Protein AF-A0AAD8TA96-F1 (afdb_monomer_lite)

InterPro domains:
  IPR001525 C-5 cytosine methyltransferase [PF00145] (102-214)
  IPR029063 S-adenosyl-L-methionine-dependent methyltransferase superfamily [G3DSA:3.40.50.150] (69-226)
  IPR029063 S-adenosyl-L-methionine-dependent methyltransferase superfamily [SSF53335] (25-99)
  IPR029063 S-adenosyl-L-methionine-dependent methyltransferase superfamily [SSF53335] (101-216)
  IPR030380 SAM-dependent methyltransferase DRM [PS51680] (1-224)
  IPR050390 DNA Cytosine-5 Methyltransferase [PTHR23068] (2-218)

pLDDT: mean 79.08, std 23.48, range [25.14, 98.12]

Secondary structure (DSSP, 8-state):
---HHHHHHHHHHHHTS-SSPPHHHHHHHHHHHHHHTEEEEETTEEEEPPHHHHHHHHTPPTTTTTTS-HHHHHHHHHTS--HHHHHHHHTTHHHH-TT-EEEEEES-TTTHHHHHHHHHT--EEEEEEE-S-HHHHHHHHHHHHHH--SEEEEES-GGG--HHHHHHHHHHHT--SEEEE----TT-STT-TT----TTSTHHHHHHHHHHHHHHHHHHH------S--S-------HHHHHHHHTTSS--

Foldseek 3Di:
DDDPVNQVVQLVQCVPADVVGDPVNVVVNVVVCLLQVWDDPDDSGIDHDQLQSLCVQLVHPGCLLPPDDSVLSCLLSQQAHSQVVLLVVCLVVCVVCVVAWEEEEEQCRQNSNVRSCVVSVHAHQEYEHEHQDPSSVVSNVVVCVVRHPHYYHYHNHLVPDDLVNQLVCCVVPVAGPYYHYGQPDPPPPPPCPDDPPDCPDPSVVSVVSVVVSVVSRCVNNVDPPPCVVVDDDPPPPGPSNVSVVVVVVPDD

Organism: Lolium multiflorum (NCBI:txid4521)

Sequence (252 aa):
MASAKLAGRIQHALESSSNPPPPSVQKYVMKECKKYNLVWVGKNKVALLEPDEVEYLLGFPRDHTRGVSKTVRYKSLGNSFQVDSVAWHLSVLKDMFPNGINVLSLFTGIGGGEVALHRLGIRMRTVISVEISEANRRILRAWWDQTQTGMLIEIADVQSVTDDMISSFIDRFGGFDLVIRGSPCNNLTGSNRYHRDGLEGKHSALFLDYFRILGAVNVVSGCLASTRAKRQTLLSLRVTDLLQQSFKTISP

Radius of gyration: 21.13 Å; chains: 1; bounding box: 50×38×62 Å

Structure (mmCIF, N/CA/C/O backbone):
data_AF-A0AAD8TA96-F1
#
_entry.id   AF-A0AAD8TA96-F1
#
loop_
_atom_site.group_PDB
_atom_site.id
_atom_site.type_symbol
_atom_site.label_atom_id
_atom_site.label_alt_id
_atom_site.label_comp_id
_atom_site.label_asym_id
_atom_site.label_entity_id
_atom_site.label_seq_id
_atom_site.pdbx_PDB_ins_code
_atom_site.Cartn_x
_atom_site.Cartn_y
_atom_site.Cartn_z
_atom_site.occupancy
_atom_site.B_iso_or_equiv
_atom_site.auth_seq_id
_atom_site.auth_comp_id
_atom_site.auth_asym_id
_atom_site.auth_atom_id
_atom_site.pdbx_PDB_model_num
ATOM 1 N N . MET A 1 1 ? 11.972 7.627 -11.018 1.00 51.28 1 MET A N 1
ATOM 2 C CA . MET A 1 1 ? 11.449 6.610 -11.960 1.00 51.28 1 MET A CA 1
ATOM 3 C C . MET A 1 1 ? 12.423 6.466 -13.118 1.00 51.28 1 MET A C 1
ATOM 5 O O . MET A 1 1 ? 13.050 7.462 -13.468 1.00 51.28 1 MET A O 1
ATOM 9 N N . ALA A 1 2 ? 12.591 5.265 -13.680 1.00 59.59 2 ALA A N 1
ATOM 10 C CA . ALA A 1 2 ? 13.275 5.125 -14.967 1.00 59.59 2 ALA A CA 1
ATOM 11 C C . ALA A 1 2 ? 12.480 5.880 -16.038 1.00 59.59 2 ALA A C 1
ATOM 13 O O . ALA A 1 2 ? 11.253 5.839 -16.033 1.00 59.59 2 ALA A O 1
ATOM 14 N N . SER A 1 3 ? 13.159 6.601 -16.923 1.00 73.25 3 SER A N 1
ATOM 15 C CA . SER A 1 3 ? 12.493 7.332 -18.001 1.00 73.25 3 SER A CA 1
ATOM 16 C C . SER A 1 3 ? 12.455 6.497 -19.279 1.00 73.25 3 SER A C 1
ATOM 18 O O . SER A 1 3 ? 13.281 5.602 -19.462 1.00 73.25 3 SER A O 1
ATOM 20 N N . ALA A 1 4 ? 11.561 6.846 -20.209 1.00 79.38 4 ALA A N 1
ATOM 21 C CA . ALA A 1 4 ? 11.547 6.288 -21.567 1.00 79.38 4 ALA A CA 1
ATOM 22 C C . ALA A 1 4 ? 12.935 6.359 -22.244 1.00 79.38 4 ALA A C 1
ATOM 24 O O . ALA A 1 4 ? 13.317 5.480 -23.012 1.00 79.38 4 ALA A O 1
ATOM 25 N N . LYS A 1 5 ? 13.746 7.358 -21.869 1.00 87.88 5 LYS A N 1
ATOM 26 C CA . LYS A 1 5 ? 15.138 7.505 -22.308 1.00 87.88 5 LYS A CA 1
ATOM 27 C C . LYS A 1 5 ? 16.041 6.352 -21.848 1.00 87.88 5 LYS A C 1
ATOM 29 O O . LYS A 1 5 ? 16.954 5.988 -22.579 1.00 87.88 5 LYS A O 1
ATOM 34 N N . LEU A 1 6 ? 15.828 5.773 -20.661 1.00 90.06 6 LEU A N 1
ATOM 35 C CA . LEU A 1 6 ? 16.594 4.606 -20.200 1.00 90.06 6 LEU A CA 1
ATOM 36 C C . LEU A 1 6 ? 16.242 3.357 -21.013 1.00 90.06 6 LEU A C 1
ATOM 38 O O . LEU A 1 6 ? 17.152 2.666 -21.463 1.00 90.06 6 LEU A O 1
ATOM 42 N N . ALA A 1 7 ? 14.950 3.104 -21.236 1.00 90.56 7 ALA A N 1
ATOM 43 C CA . ALA A 1 7 ? 14.498 1.977 -22.051 1.00 90.56 7 ALA A CA 1
ATOM 44 C C . ALA A 1 7 ? 15.069 2.061 -23.476 1.00 90.56 7 ALA A C 1
ATOM 46 O O . ALA A 1 7 ? 15.651 1.093 -23.957 1.00 90.56 7 ALA A O 1
ATOM 47 N N . GLY A 1 8 ? 15.027 3.249 -24.094 1.00 92.81 8 GLY A N 1
ATOM 48 C CA . GLY A 1 8 ? 15.635 3.480 -25.408 1.00 92.81 8 GLY A CA 1
ATOM 49 C C . GLY A 1 8 ? 17.153 3.257 -25.433 1.00 92.81 8 GLY A C 1
ATOM 50 O O . GLY A 1 8 ? 17.678 2.698 -26.390 1.00 92.81 8 GLY A O 1
ATOM 51 N N . ARG A 1 9 ? 17.876 3.620 -24.362 1.00 94.50 9 ARG A N 1
ATOM 52 C CA . ARG A 1 9 ? 19.323 3.351 -24.249 1.00 94.50 9 ARG A CA 1
ATOM 53 C C . ARG A 1 9 ? 19.639 1.862 -24.136 1.00 94.50 9 ARG A C 1
ATOM 55 O O . ARG A 1 9 ? 20.606 1.413 -24.742 1.00 94.50 9 ARG A O 1
ATOM 62 N N . ILE A 1 10 ? 18.854 1.117 -23.358 1.00 94.19 10 ILE A N 1
ATOM 63 C CA . ILE A 1 10 ? 19.003 -0.339 -23.223 1.00 94.19 10 ILE A CA 1
ATOM 64 C C . ILE A 1 10 ? 18.718 -1.013 -24.565 1.00 94.19 10 ILE A C 1
ATOM 66 O O . ILE A 1 10 ? 19.515 -1.838 -25.003 1.00 94.19 10 ILE A O 1
ATOM 70 N N . GLN A 1 11 ? 17.637 -0.610 -25.237 1.00 94.94 11 GLN A N 1
ATOM 71 C CA . GLN A 1 11 ? 17.281 -1.126 -26.553 1.00 94.94 11 GLN A CA 1
ATOM 72 C C . GLN A 1 11 ? 18.406 -0.891 -27.564 1.00 94.94 11 GLN A C 1
ATOM 74 O O . GLN A 1 11 ? 18.900 -1.849 -28.153 1.00 94.94 11 GLN A O 1
ATOM 79 N N . HIS A 1 12 ? 18.883 0.350 -27.684 1.00 95.31 12 HIS A N 1
ATOM 80 C CA . HIS A 1 12 ? 19.985 0.681 -28.583 1.00 95.31 12 HIS A CA 1
ATOM 81 C C . HIS A 1 12 ? 21.249 -0.131 -28.267 1.00 95.31 12 HIS A C 1
ATOM 83 O O . HIS A 1 12 ? 21.891 -0.648 -29.175 1.00 95.31 12 HIS A O 1
ATOM 89 N N . ALA A 1 13 ? 21.616 -0.276 -26.988 1.00 94.38 13 ALA A N 1
ATOM 90 C CA . ALA A 1 13 ? 22.792 -1.050 -26.583 1.00 94.38 13 ALA A CA 1
ATOM 91 C C . ALA A 1 13 ? 22.693 -2.534 -26.979 1.00 94.38 13 ALA A C 1
ATOM 93 O O . ALA A 1 13 ? 23.696 -3.135 -27.355 1.00 94.38 13 ALA A O 1
ATOM 94 N N . LEU A 1 14 ? 21.497 -3.123 -26.913 1.00 94.44 14 LEU A N 1
ATOM 95 C CA . LEU A 1 14 ? 21.261 -4.510 -27.317 1.00 94.44 14 LEU A CA 1
ATOM 96 C C . LEU A 1 14 ? 21.217 -4.671 -28.839 1.00 94.44 14 LEU A C 1
ATOM 98 O O . LEU A 1 14 ? 21.758 -5.640 -29.358 1.00 94.44 14 LEU A O 1
ATOM 102 N N . GLU A 1 15 ? 20.611 -3.723 -29.555 1.00 94.62 15 GLU A N 1
ATOM 103 C CA . GLU A 1 15 ? 20.534 -3.729 -31.023 1.00 94.62 15 GLU A CA 1
ATOM 104 C C . GLU A 1 15 ? 21.898 -3.529 -31.689 1.00 94.62 15 GLU A C 1
ATOM 106 O O . GLU A 1 15 ? 22.155 -4.098 -32.745 1.00 94.62 15 GLU A O 1
ATOM 111 N N . SER A 1 16 ? 22.783 -2.756 -31.055 1.00 92.56 16 SER A N 1
ATOM 112 C CA . SER A 1 16 ? 24.152 -2.508 -31.529 1.00 92.56 16 SER A CA 1
ATOM 113 C C . SER A 1 16 ? 25.172 -3.561 -31.073 1.00 92.56 16 SER A C 1
ATOM 115 O O . SER A 1 16 ? 26.359 -3.429 -31.366 1.00 92.56 16 SER A O 1
ATOM 117 N N . SER A 1 17 ? 24.737 -4.608 -30.364 1.00 91.44 17 SER A N 1
ATOM 118 C CA . SER A 1 17 ? 25.612 -5.670 -29.856 1.00 91.44 17 SER A CA 1
ATOM 119 C C . SER A 1 17 ? 25.614 -6.915 -30.745 1.00 91.44 17 SER A C 1
ATOM 121 O O . SER A 1 17 ? 24.658 -7.195 -31.465 1.00 91.44 17 SER A O 1
ATOM 123 N N . SER A 1 18 ? 26.680 -7.715 -30.638 1.00 87.25 18 SER A N 1
ATOM 124 C CA . SER A 1 18 ? 26.716 -9.080 -31.173 1.00 87.25 18 SER A CA 1
ATOM 125 C C . SER A 1 18 ? 25.631 -9.958 -30.539 1.00 87.25 18 SER A C 1
ATOM 127 O O . SER A 1 18 ? 25.089 -9.627 -29.484 1.00 87.25 18 SER A O 1
ATOM 129 N N . ASN A 1 19 ? 25.341 -11.109 -31.148 1.00 89.19 19 ASN A N 1
ATOM 130 C CA . ASN A 1 19 ? 24.473 -12.123 -30.556 1.00 89.19 19 ASN A CA 1
ATOM 131 C C . ASN A 1 19 ? 25.292 -13.394 -30.253 1.00 89.19 19 ASN A C 1
ATOM 133 O O . ASN A 1 19 ? 25.695 -14.066 -31.204 1.00 89.19 19 ASN A O 1
ATOM 137 N N . PRO A 1 20 ? 25.564 -13.725 -28.976 1.00 89.25 20 PRO A N 1
ATOM 138 C CA . PRO A 1 20 ? 25.104 -13.040 -27.762 1.00 89.25 20 PRO A CA 1
ATOM 139 C C . PRO A 1 20 ? 25.814 -11.690 -27.502 1.00 89.25 20 PRO A C 1
ATOM 141 O O . PRO A 1 20 ? 26.936 -11.481 -27.983 1.00 89.25 20 PRO A O 1
ATOM 144 N N . PRO A 1 21 ? 25.195 -10.770 -26.727 1.00 94.44 21 PRO A N 1
ATOM 145 C CA . PRO A 1 21 ? 25.815 -9.491 -26.380 1.00 94.44 21 PRO A CA 1
ATOM 146 C C . PRO A 1 21 ? 27.094 -9.670 -25.552 1.00 94.44 21 PRO A C 1
ATOM 148 O O . PRO A 1 21 ? 27.168 -10.612 -24.758 1.00 94.44 21 PRO A O 1
ATOM 151 N N . PRO A 1 22 ? 28.075 -8.753 -25.639 1.00 96.19 22 PRO A N 1
ATOM 152 C CA . PRO A 1 22 ? 29.285 -8.823 -24.825 1.00 96.19 22 PRO A CA 1
ATOM 153 C C . PRO A 1 22 ? 28.983 -8.794 -23.313 1.00 96.19 22 PRO A C 1
ATOM 155 O O . PRO A 1 22 ? 28.035 -8.118 -22.893 1.00 96.19 22 PRO A O 1
ATOM 158 N N . PRO A 1 23 ? 29.811 -9.426 -22.456 1.00 96.44 23 PRO A N 1
ATOM 159 C CA . PRO A 1 23 ? 29.580 -9.470 -21.006 1.00 96.44 23 PRO A CA 1
ATOM 160 C C . PRO A 1 23 ? 29.416 -8.093 -20.340 1.00 96.44 23 PRO A C 1
ATOM 162 O O . PRO A 1 23 ? 28.666 -7.947 -19.374 1.00 96.44 23 PRO A O 1
ATOM 165 N N . SER A 1 24 ? 30.083 -7.059 -20.862 1.00 95.81 24 SER A N 1
ATOM 166 C CA . SER A 1 24 ? 29.954 -5.676 -20.386 1.00 95.81 24 SER A CA 1
ATOM 167 C C . SER A 1 24 ? 28.544 -5.115 -20.601 1.00 95.81 24 SER A C 1
ATOM 169 O O . SER A 1 24 ? 27.978 -4.508 -19.689 1.00 95.81 24 SER A O 1
ATOM 171 N N . VAL A 1 25 ? 27.956 -5.371 -21.774 1.00 95.19 25 VAL A N 1
ATOM 172 C CA . VAL A 1 25 ? 26.589 -4.970 -22.129 1.00 95.19 25 VAL A CA 1
ATOM 173 C C . VAL A 1 25 ? 25.585 -5.754 -21.296 1.00 95.19 25 VAL A C 1
ATOM 175 O O . VAL A 1 25 ? 24.700 -5.150 -20.693 1.00 95.19 25 VAL A O 1
ATOM 178 N N . GLN A 1 26 ? 25.766 -7.071 -21.165 1.00 94.88 26 GLN A N 1
ATOM 179 C CA . GLN A 1 26 ? 24.910 -7.898 -20.310 1.00 94.88 26 GLN A CA 1
ATOM 180 C C . GLN A 1 26 ? 24.900 -7.381 -18.864 1.00 94.88 26 GLN A C 1
ATOM 182 O O . GLN A 1 26 ? 23.837 -7.155 -18.286 1.00 94.88 26 GLN A O 1
ATOM 187 N N . LYS A 1 27 ? 26.078 -7.106 -18.288 1.00 96.38 27 LYS A N 1
ATOM 188 C CA . LYS A 1 27 ? 26.204 -6.566 -16.926 1.00 96.38 27 LYS A CA 1
ATOM 189 C C . LYS A 1 27 ? 25.530 -5.202 -16.780 1.00 96.38 27 LYS A C 1
ATOM 191 O O . LYS A 1 27 ? 24.891 -4.955 -15.757 1.00 96.38 27 LYS A O 1
ATOM 196 N N . TYR A 1 28 ? 25.661 -4.325 -17.776 1.00 95.31 28 TYR A N 1
ATOM 197 C CA . TYR A 1 28 ? 24.984 -3.028 -17.799 1.00 95.31 28 TYR A CA 1
ATOM 198 C C . TYR A 1 28 ? 23.459 -3.187 -17.805 1.00 95.31 28 TYR A C 1
ATOM 200 O O . TYR A 1 28 ? 22.794 -2.660 -16.913 1.00 95.31 28 TYR A O 1
ATOM 208 N N . VAL A 1 29 ? 22.915 -3.958 -18.751 1.00 94.50 29 VAL A N 1
ATOM 209 C CA . VAL A 1 29 ? 21.468 -4.171 -18.886 1.00 94.50 29 VAL A CA 1
ATOM 210 C C . VAL A 1 29 ? 20.903 -4.809 -17.621 1.00 94.50 29 VAL A C 1
ATOM 212 O O . VAL A 1 29 ? 19.965 -4.278 -17.034 1.00 94.50 29 VAL A O 1
ATOM 215 N N . MET A 1 30 ? 21.534 -5.873 -17.116 1.00 94.06 30 MET A N 1
ATOM 216 C CA . MET A 1 30 ? 21.088 -6.542 -15.892 1.00 94.06 30 MET A CA 1
ATOM 217 C C . MET A 1 30 ? 21.137 -5.624 -14.667 1.00 94.06 30 MET A C 1
ATOM 219 O O . MET A 1 30 ? 20.250 -5.690 -13.815 1.00 94.06 30 MET A O 1
ATOM 223 N N . LYS A 1 31 ? 22.145 -4.750 -14.564 1.00 94.19 31 LYS A N 1
ATOM 224 C CA . LYS A 1 31 ? 22.236 -3.761 -13.483 1.00 94.19 31 LYS A CA 1
ATOM 225 C C . LYS A 1 31 ? 21.074 -2.771 -13.536 1.00 94.19 31 LYS A C 1
ATOM 227 O O . LYS A 1 31 ? 20.467 -2.508 -12.501 1.00 94.19 31 LYS A O 1
ATOM 232 N N . GLU A 1 32 ? 20.766 -2.227 -14.710 1.00 92.44 32 GLU A N 1
ATOM 233 C CA . GLU A 1 32 ? 19.678 -1.258 -14.866 1.00 92.44 32 GLU A CA 1
ATOM 234 C C . GLU A 1 32 ? 18.302 -1.914 -14.678 1.00 92.44 32 GLU A C 1
ATOM 236 O O . GLU A 1 32 ? 17.470 -1.364 -13.954 1.00 92.44 32 GLU A O 1
ATOM 241 N N . CYS A 1 33 ? 18.088 -3.122 -15.216 1.00 90.88 33 CYS A N 1
ATOM 242 C CA . CYS A 1 33 ? 16.846 -3.869 -15.014 1.00 90.88 33 CYS A CA 1
ATOM 243 C C . CYS A 1 33 ? 16.592 -4.157 -13.532 1.00 90.88 33 CYS A C 1
ATOM 245 O O . CYS A 1 33 ? 15.510 -3.855 -13.038 1.00 90.88 33 CYS A O 1
ATOM 247 N N . LYS A 1 34 ? 17.599 -4.637 -12.788 1.00 88.62 34 LY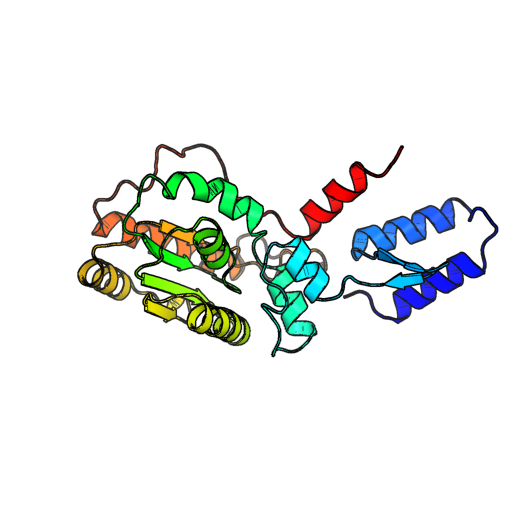S A N 1
ATOM 248 C CA . LYS A 1 34 ? 17.473 -4.877 -11.337 1.00 88.62 34 LYS A CA 1
ATOM 249 C C . LYS A 1 34 ? 17.249 -3.596 -10.539 1.00 88.62 34 LYS A C 1
ATOM 251 O O . LYS A 1 34 ? 16.550 -3.606 -9.535 1.00 88.62 34 LYS A O 1
ATOM 256 N N . LYS A 1 35 ? 17.862 -2.487 -10.956 1.00 86.75 35 LYS A N 1
ATOM 257 C CA . LYS A 1 35 ? 17.758 -1.208 -10.245 1.00 86.75 35 LYS A CA 1
ATOM 258 C C . LYS A 1 35 ? 16.369 -0.583 -10.367 1.00 86.75 35 LYS A C 1
ATOM 260 O O . LYS A 1 35 ? 15.914 0.059 -9.424 1.00 86.75 35 LYS A O 1
ATOM 265 N N . TYR A 1 36 ? 15.733 -0.728 -11.525 1.00 85.62 36 TYR A N 1
ATOM 266 C CA . TYR A 1 36 ? 14.455 -0.082 -11.827 1.00 85.62 36 TYR A CA 1
ATOM 267 C C . TYR A 1 36 ? 13.285 -1.059 -11.958 1.00 85.62 36 TYR A C 1
ATOM 269 O O . TYR A 1 36 ? 12.196 -0.622 -12.313 1.00 85.62 36 TYR A O 1
ATOM 277 N N . ASN A 1 37 ? 13.500 -2.343 -11.650 1.00 87.38 37 ASN A N 1
ATOM 278 C CA . ASN A 1 37 ? 12.532 -3.424 -11.837 1.00 87.38 37 ASN A CA 1
ATOM 279 C C . ASN A 1 37 ? 11.963 -3.448 -13.264 1.00 87.38 37 ASN A C 1
ATOM 281 O O . ASN A 1 37 ? 10.750 -3.480 -13.461 1.00 87.38 37 ASN A O 1
ATOM 285 N N . LEU A 1 38 ? 12.849 -3.362 -14.261 1.00 90.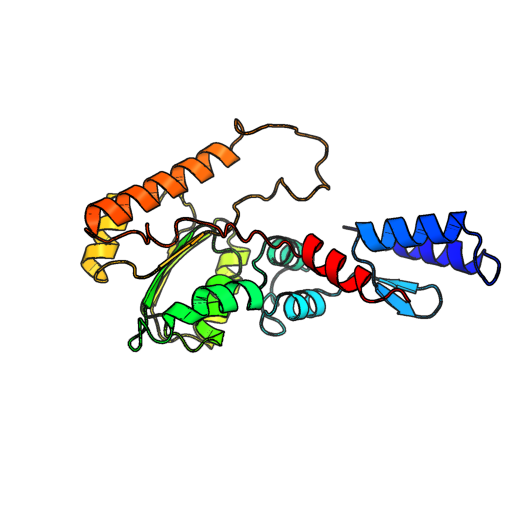06 38 LEU A N 1
ATOM 286 C CA . LEU A 1 38 ? 12.442 -3.422 -15.663 1.00 90.06 38 LEU A CA 1
ATOM 287 C C . LEU A 1 38 ? 12.171 -4.867 -16.072 1.00 90.06 38 LEU A C 1
ATOM 289 O O . LEU A 1 38 ? 12.934 -5.770 -15.719 1.00 90.06 38 LEU A O 1
ATOM 293 N N . VAL A 1 39 ? 11.128 -5.052 -16.871 1.00 92.31 39 VAL A N 1
ATOM 294 C CA . VAL A 1 39 ? 10.711 -6.341 -17.425 1.00 92.31 39 VAL A CA 1
ATOM 295 C C . VAL A 1 39 ? 10.863 -6.345 -18.940 1.00 92.31 39 VAL A C 1
ATOM 297 O O . VAL A 1 39 ? 10.764 -5.303 -19.591 1.00 92.31 39 VAL A O 1
ATOM 300 N N . TRP A 1 40 ? 11.133 -7.517 -19.509 1.00 94.69 40 TRP A N 1
ATOM 301 C CA . TRP A 1 40 ? 11.219 -7.698 -20.955 1.00 94.69 40 TRP A CA 1
ATOM 302 C C . TRP A 1 40 ? 9.819 -7.721 -21.562 1.00 94.69 40 TRP A C 1
ATOM 304 O O . TRP A 1 40 ? 8.993 -8.537 -21.169 1.00 94.69 40 TRP A O 1
ATOM 314 N N . VAL A 1 41 ? 9.571 -6.849 -22.539 1.00 94.44 41 VAL A N 1
ATOM 315 C CA . VAL A 1 41 ? 8.264 -6.725 -23.221 1.00 94.44 41 VAL A CA 1
ATOM 316 C C . VAL A 1 41 ? 8.335 -7.064 -24.710 1.00 94.44 41 VAL A C 1
ATOM 318 O O . VAL A 1 41 ? 7.343 -7.000 -25.429 1.00 94.44 41 VAL A O 1
ATOM 321 N N . GLY A 1 42 ? 9.524 -7.403 -25.203 1.00 93.12 42 GLY A N 1
ATOM 322 C CA . GLY A 1 42 ? 9.748 -7.801 -26.585 1.00 93.12 42 GLY A CA 1
ATOM 323 C C . GLY A 1 42 ? 11.232 -7.901 -26.910 1.00 93.12 42 GLY A C 1
ATOM 324 O O . GLY A 1 42 ? 12.091 -7.643 -26.062 1.00 93.12 42 GLY A O 1
ATOM 325 N N . LYS A 1 43 ? 11.548 -8.247 -28.162 1.00 92.62 43 LYS A N 1
ATOM 326 C CA . LYS A 1 43 ? 12.934 -8.334 -28.640 1.00 92.62 43 LYS A CA 1
ATOM 327 C C . LYS A 1 43 ? 13.661 -7.009 -28.387 1.00 92.62 43 LYS A C 1
ATOM 329 O O . LYS A 1 43 ? 13.242 -5.976 -28.902 1.00 92.62 43 LYS A O 1
ATOM 334 N N . ASN A 1 44 ? 14.729 -7.064 -27.590 1.00 92.81 44 ASN A N 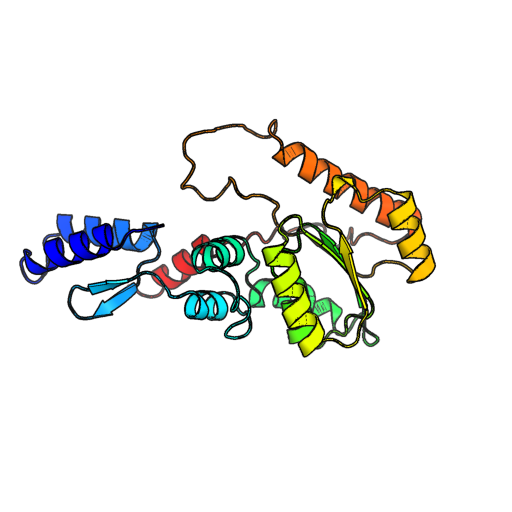1
ATOM 335 C CA . ASN A 1 44 ? 15.556 -5.926 -27.168 1.00 92.81 44 ASN A CA 1
ATOM 336 C C . ASN A 1 44 ? 14.805 -4.816 -26.408 1.00 92.81 44 ASN A C 1
ATOM 338 O O . ASN A 1 44 ? 15.358 -3.741 -26.194 1.00 92.81 44 ASN A O 1
ATOM 342 N N . LYS A 1 45 ? 13.561 -5.054 -25.980 1.00 93.62 45 LYS A N 1
ATOM 343 C CA . LYS A 1 45 ? 12.710 -4.037 -25.358 1.00 93.62 45 LYS A CA 1
ATOM 344 C C . LYS A 1 45 ? 12.435 -4.371 -23.904 1.00 93.62 45 LYS A C 1
ATOM 346 O O . LYS A 1 45 ? 11.992 -5.471 -23.575 1.00 93.62 45 LYS A O 1
ATOM 351 N N . VAL A 1 46 ? 12.641 -3.371 -23.057 1.00 94.25 46 VAL A N 1
ATOM 352 C CA . VAL A 1 46 ? 12.313 -3.414 -21.633 1.00 94.25 46 VAL A CA 1
ATOM 353 C C . VAL A 1 46 ? 11.358 -2.282 -21.280 1.00 94.25 46 VAL A C 1
ATOM 355 O O . VAL A 1 46 ? 11.431 -1.202 -21.868 1.00 94.25 46 VAL A O 1
ATOM 358 N N . ALA A 1 47 ? 10.490 -2.513 -20.304 1.00 92.25 47 ALA A N 1
ATOM 359 C CA . ALA A 1 47 ? 9.567 -1.514 -19.781 1.00 92.25 47 ALA A CA 1
ATOM 360 C C . ALA A 1 47 ? 9.511 -1.565 -18.251 1.00 92.25 47 ALA A C 1
ATOM 362 O O . ALA A 1 47 ? 9.985 -2.512 -17.625 1.00 92.25 47 ALA A O 1
ATOM 363 N N . LEU A 1 48 ? 8.955 -0.513 -17.651 1.00 88.44 48 LEU A N 1
ATOM 364 C CA . LEU A 1 48 ? 8.527 -0.550 -16.255 1.00 88.44 48 LEU A CA 1
ATOM 365 C C . LEU A 1 48 ? 7.255 -1.388 -16.144 1.00 88.44 48 LEU A C 1
ATOM 367 O O . LEU A 1 48 ? 6.465 -1.406 -17.083 1.00 88.44 48 LEU A O 1
ATOM 371 N N . LEU A 1 49 ? 7.047 -1.991 -14.976 1.00 89.00 49 LEU A N 1
ATOM 372 C CA . LEU A 1 49 ? 5.751 -2.562 -14.626 1.00 89.00 49 LEU A CA 1
ATOM 373 C C . LEU A 1 49 ? 4.674 -1.474 -14.663 1.00 89.00 49 LEU A C 1
ATOM 375 O O . LEU A 1 49 ? 4.866 -0.385 -14.105 1.00 89.00 49 LEU A O 1
ATOM 379 N N . GLU A 1 50 ? 3.550 -1.758 -15.302 1.00 91.56 50 GLU A N 1
ATOM 380 C CA . GLU A 1 50 ? 2.371 -0.903 -15.279 1.00 91.56 50 GLU A CA 1
ATOM 381 C C . GLU A 1 50 ? 1.708 -0.933 -13.886 1.00 91.56 50 GLU A C 1
ATOM 383 O O . GLU A 1 50 ? 1.897 -1.879 -13.118 1.00 91.56 50 GLU A O 1
ATOM 388 N N . PRO A 1 51 ? 0.978 0.124 -13.480 1.00 92.44 51 PRO A N 1
ATOM 389 C CA . PRO A 1 51 ? 0.453 0.218 -12.118 1.00 92.44 51 PRO A CA 1
ATOM 390 C C . PRO A 1 51 ? -0.447 -0.951 -11.695 1.00 92.44 51 PRO A C 1
ATOM 392 O O . PRO A 1 51 ? -0.400 -1.349 -10.537 1.00 92.44 51 PRO A O 1
ATOM 395 N N . ASP A 1 52 ? -1.241 -1.503 -12.610 1.00 94.31 52 ASP A N 1
ATOM 396 C CA . ASP A 1 52 ? -2.100 -2.664 -12.363 1.00 94.31 52 ASP A CA 1
ATOM 397 C C . ASP A 1 52 ? -1.302 -3.967 -12.195 1.00 94.31 52 ASP A C 1
ATOM 399 O O . ASP A 1 52 ? -1.658 -4.806 -11.368 1.00 94.31 52 ASP A O 1
ATOM 403 N N . GLU A 1 53 ? -0.165 -4.110 -12.884 1.00 94.31 53 GLU A N 1
ATOM 404 C CA . GLU A 1 53 ? 0.769 -5.217 -12.644 1.00 94.31 53 GLU A CA 1
ATOM 405 C C . GLU A 1 53 ? 1.393 -5.108 -11.244 1.00 94.31 53 GLU A C 1
ATOM 407 O O . GLU A 1 53 ? 1.559 -6.109 -10.547 1.00 94.31 53 GLU A O 1
ATOM 412 N N . VAL A 1 54 ? 1.704 -3.886 -10.795 1.00 93.88 54 VAL A N 1
ATOM 413 C CA . VAL A 1 54 ? 2.220 -3.640 -9.440 1.00 93.88 54 VAL A CA 1
ATOM 414 C C . VAL A 1 54 ? 1.150 -3.906 -8.375 1.00 93.88 54 VAL A C 1
ATOM 416 O O . VAL A 1 54 ? 1.470 -4.504 -7.350 1.00 93.88 54 VAL A O 1
ATOM 419 N N . GLU A 1 55 ? -0.106 -3.510 -8.605 1.00 96.62 55 GLU A N 1
ATOM 420 C CA . GLU A 1 55 ? -1.247 -3.855 -7.737 1.00 96.62 55 GLU A CA 1
ATOM 421 C C . GLU A 1 55 ? -1.374 -5.368 -7.568 1.00 96.62 55 GLU A C 1
ATOM 423 O O . GLU A 1 55 ? -1.433 -5.855 -6.437 1.00 96.62 55 GLU A O 1
ATOM 428 N N . TYR A 1 56 ? -1.335 -6.101 -8.684 1.00 96.12 56 TYR A N 1
ATOM 429 C CA . TYR A 1 56 ? -1.403 -7.557 -8.692 1.00 96.12 56 TYR A CA 1
ATOM 430 C C . TYR A 1 56 ? -0.255 -8.190 -7.896 1.00 96.12 56 TYR A C 1
ATOM 432 O O . TYR A 1 56 ? -0.496 -9.011 -7.014 1.00 96.12 56 TYR A O 1
ATOM 440 N N . LEU A 1 57 ? 0.992 -7.770 -8.142 1.00 94.25 57 LEU A N 1
ATOM 441 C CA . LEU A 1 57 ? 2.170 -8.273 -7.419 1.00 94.25 57 LEU A CA 1
ATOM 442 C C . LEU A 1 57 ? 2.111 -7.990 -5.912 1.00 94.25 57 LEU A C 1
ATOM 444 O O . LEU A 1 57 ? 2.639 -8.753 -5.101 1.00 94.25 57 LEU A O 1
ATOM 448 N N . LEU A 1 58 ? 1.478 -6.883 -5.532 1.00 92.81 58 LEU A N 1
ATOM 449 C CA . LEU A 1 58 ? 1.283 -6.501 -4.142 1.00 92.81 58 LEU A CA 1
ATOM 450 C C . LEU A 1 58 ? 0.073 -7.170 -3.482 1.00 92.81 58 LEU A C 1
ATOM 452 O O . LEU A 1 58 ? -0.087 -7.033 -2.271 1.00 92.81 58 LEU A O 1
ATOM 456 N N . GLY A 1 59 ? -0.750 -7.893 -4.243 1.00 96.12 59 GLY A N 1
ATOM 457 C CA . GLY A 1 59 ? -1.948 -8.573 -3.755 1.00 96.12 59 GLY A CA 1
ATOM 458 C C . GLY A 1 59 ? -3.151 -7.649 -3.535 1.00 96.12 59 GLY A C 1
ATOM 459 O O . GLY A 1 59 ? -4.076 -8.030 -2.810 1.00 96.12 59 GLY A O 1
ATOM 460 N N . PHE A 1 60 ? -3.142 -6.451 -4.131 1.00 97.69 60 PHE A N 1
ATOM 461 C CA . PHE A 1 60 ? -4.299 -5.554 -4.165 1.00 97.69 60 PHE A CA 1
ATOM 462 C C . PHE A 1 60 ? -5.309 -5.987 -5.238 1.00 97.69 60 PHE A C 1
ATOM 464 O O . PHE A 1 60 ? -4.934 -6.635 -6.219 1.00 97.69 60 PHE A O 1
ATOM 471 N N . PRO A 1 61 ? -6.592 -5.605 -5.095 1.00 97.19 61 PRO A N 1
ATOM 472 C CA . PRO A 1 61 ? -7.564 -5.732 -6.172 1.00 97.19 61 PRO A CA 1
ATOM 473 C C . PRO A 1 61 ? -7.092 -5.019 -7.445 1.00 97.19 61 PRO A C 1
ATOM 475 O O . PRO A 1 61 ? -6.403 -3.998 -7.391 1.00 97.19 61 PRO A O 1
ATOM 478 N N . ARG A 1 62 ? -7.497 -5.536 -8.606 1.00 95.62 62 ARG A N 1
ATOM 479 C CA . ARG A 1 62 ? -7.245 -4.865 -9.885 1.00 95.62 62 ARG A CA 1
ATOM 480 C C . ARG A 1 62 ? -7.885 -3.477 -9.877 1.00 95.62 62 ARG A C 1
ATOM 482 O O . ARG A 1 62 ? -9.028 -3.344 -9.449 1.00 95.62 62 ARG A O 1
ATOM 489 N N . ASP A 1 63 ? -7.169 -2.481 -10.393 1.00 95.94 63 ASP A N 1
ATOM 490 C CA . ASP A 1 63 ? -7.612 -1.085 -10.463 1.00 95.94 63 ASP A CA 1
ATOM 491 C C . ASP A 1 63 ? -7.813 -0.416 -9.087 1.00 95.94 63 ASP A C 1
ATOM 493 O O . ASP A 1 63 ? -8.409 0.658 -9.015 1.00 95.94 63 ASP A O 1
ATOM 497 N N . HIS A 1 64 ? -7.264 -0.977 -8.001 1.00 97.69 64 HIS A N 1
ATOM 498 C CA . HIS A 1 64 ? -7.410 -0.436 -6.638 1.00 97.69 64 HIS A CA 1
ATOM 499 C C . HIS A 1 64 ? -7.003 1.037 -6.522 1.00 97.69 64 HIS A C 1
ATOM 501 O O . HIS A 1 64 ? -7.654 1.822 -5.844 1.00 97.69 64 HIS A O 1
ATOM 507 N N . THR A 1 65 ? -5.939 1.445 -7.216 1.00 96.81 65 THR A N 1
ATOM 508 C CA . THR A 1 65 ? -5.453 2.834 -7.219 1.00 96.81 65 THR A CA 1
ATOM 509 C C . THR A 1 65 ? -5.890 3.619 -8.461 1.00 96.81 65 THR A C 1
ATOM 511 O O . THR A 1 65 ? -5.351 4.690 -8.755 1.00 96.81 65 THR A O 1
ATOM 514 N N . ARG A 1 66 ? -6.849 3.113 -9.243 1.00 94.31 66 ARG A N 1
ATOM 515 C CA . ARG A 1 66 ? -7.372 3.822 -10.416 1.00 94.31 66 ARG A CA 1
ATOM 516 C C . ARG A 1 66 ? -8.135 5.081 -9.984 1.00 94.31 66 ARG A C 1
ATOM 518 O O . ARG A 1 66 ? -8.810 5.101 -8.965 1.00 94.31 66 ARG A O 1
ATOM 525 N N . GLY A 1 67 ? -8.014 6.154 -10.768 1.00 90.12 67 GLY A N 1
ATOM 526 C CA . GLY A 1 67 ? -8.648 7.451 -10.477 1.00 90.12 67 GLY A CA 1
ATOM 527 C C . GLY A 1 67 ? -7.702 8.512 -9.905 1.00 90.12 67 GLY A C 1
ATOM 528 O O . GLY A 1 67 ? -8.074 9.680 -9.833 1.00 90.12 67 GLY A O 1
ATOM 529 N N . VAL A 1 68 ? -6.455 8.150 -9.581 1.00 93.00 68 VAL A N 1
ATOM 530 C CA . VAL A 1 68 ? -5.377 9.115 -9.297 1.00 93.00 68 VAL A CA 1
ATOM 531 C C . VAL A 1 68 ? -4.311 9.100 -10.397 1.00 93.00 68 VAL A C 1
ATOM 533 O O . VAL A 1 68 ? -4.261 8.197 -11.236 1.00 93.00 68 VAL A O 1
ATOM 536 N N . SER A 1 69 ? -3.442 10.115 -10.421 1.00 93.38 69 SER A N 1
ATOM 537 C CA . SER A 1 69 ? -2.402 10.228 -11.453 1.00 93.38 69 SER A CA 1
ATOM 538 C C . SER A 1 69 ? -1.398 9.069 -11.393 1.00 93.38 69 SER A C 1
ATOM 540 O O . SER A 1 69 ? -1.087 8.560 -10.315 1.00 93.38 69 SER A O 1
ATOM 542 N N . LYS A 1 70 ? -0.827 8.680 -12.545 1.00 90.25 70 LYS A N 1
ATOM 543 C CA . LYS A 1 70 ? 0.141 7.564 -12.644 1.00 90.25 70 LYS A CA 1
ATOM 544 C C . LYS A 1 70 ? 1.312 7.716 -11.659 1.00 90.25 70 LYS A C 1
ATOM 546 O O . LYS A 1 70 ? 1.725 6.744 -11.034 1.00 90.25 70 LYS A O 1
ATOM 551 N N . THR A 1 71 ? 1.798 8.942 -11.452 1.00 88.44 71 THR A N 1
ATOM 552 C CA . THR A 1 71 ? 2.863 9.234 -10.479 1.00 88.44 71 THR A CA 1
ATOM 553 C C . THR A 1 71 ? 2.440 8.943 -9.041 1.00 88.44 71 THR A C 1
ATOM 555 O O . THR A 1 71 ? 3.217 8.365 -8.281 1.00 88.44 71 THR A O 1
ATOM 558 N N . VAL A 1 72 ? 1.215 9.325 -8.669 1.00 90.62 72 VAL A N 1
ATOM 559 C CA . VAL A 1 72 ? 0.667 9.045 -7.338 1.00 90.62 72 VAL A CA 1
ATOM 560 C C . VAL A 1 72 ? 0.465 7.543 -7.164 1.00 90.62 72 VAL A C 1
ATOM 562 O O . VAL A 1 72 ? 0.922 7.021 -6.156 1.00 90.62 72 VAL A O 1
ATOM 565 N N . ARG A 1 73 ? -0.079 6.832 -8.165 1.00 93.12 73 ARG A N 1
ATOM 566 C CA . ARG A 1 73 ? -0.242 5.364 -8.119 1.00 93.12 73 ARG A CA 1
ATOM 567 C C . ARG A 1 73 ? 1.065 4.661 -7.754 1.00 93.12 73 ARG A C 1
ATOM 569 O O . ARG A 1 73 ? 1.123 3.954 -6.754 1.00 93.12 73 ARG A O 1
ATOM 576 N N . TYR A 1 74 ? 2.145 4.925 -8.493 1.00 88.75 74 TYR A N 1
ATOM 577 C CA . TYR A 1 74 ? 3.450 4.321 -8.197 1.00 88.75 74 TYR A CA 1
ATOM 578 C C . TYR A 1 74 ? 4.006 4.713 -6.829 1.00 88.75 74 TYR A C 1
ATOM 580 O O . TYR A 1 74 ? 4.633 3.886 -6.170 1.00 88.75 74 TYR A O 1
ATOM 588 N N . LYS A 1 75 ? 3.811 5.965 -6.396 1.00 88.00 75 LYS A N 1
ATOM 589 C CA . LYS A 1 75 ? 4.268 6.410 -5.074 1.00 88.00 75 LYS A CA 1
ATOM 590 C C . LYS A 1 75 ? 3.519 5.680 -3.959 1.00 88.00 75 LYS A C 1
ATOM 592 O O . LYS A 1 75 ? 4.141 5.268 -2.984 1.00 88.00 75 LYS A O 1
ATOM 597 N N . SER A 1 76 ? 2.207 5.541 -4.096 1.00 91.19 76 SER A N 1
ATOM 598 C CA . SER A 1 76 ? 1.348 4.894 -3.112 1.00 91.19 76 SER A CA 1
ATOM 599 C C . SER A 1 76 ? 1.607 3.388 -3.042 1.00 91.19 76 SER A C 1
ATOM 601 O O . SER A 1 76 ? 1.842 2.871 -1.955 1.00 91.19 76 SER A O 1
ATOM 603 N N . LEU A 1 77 ? 1.683 2.711 -4.193 1.00 90.88 77 LEU A N 1
ATOM 604 C CA . LEU A 1 77 ? 2.004 1.280 -4.290 1.00 90.88 77 LEU A CA 1
ATOM 605 C C . LEU A 1 77 ? 3.435 0.969 -3.828 1.00 90.88 77 LEU A C 1
ATOM 607 O O . LEU A 1 77 ? 3.681 -0.005 -3.127 1.00 90.88 77 LEU A O 1
ATOM 611 N N . GLY A 1 78 ? 4.407 1.820 -4.166 1.00 87.25 78 GLY A N 1
ATOM 612 C CA . GLY A 1 78 ? 5.802 1.620 -3.764 1.00 87.25 78 GLY A CA 1
ATOM 613 C C . GLY A 1 78 ? 6.034 1.676 -2.248 1.00 87.25 78 GLY A C 1
ATOM 614 O O . GLY A 1 78 ? 7.058 1.179 -1.779 1.00 87.25 78 GLY A O 1
ATOM 615 N N . ASN A 1 79 ? 5.095 2.261 -1.498 1.00 85.50 79 ASN A N 1
ATOM 616 C CA . ASN A 1 79 ? 5.149 2.406 -0.043 1.00 85.50 79 ASN A CA 1
ATOM 617 C C . ASN A 1 79 ? 4.071 1.591 0.691 1.00 85.50 79 ASN A C 1
ATOM 619 O O . ASN A 1 79 ? 3.971 1.690 1.914 1.00 85.50 79 ASN A O 1
ATOM 623 N N . SER A 1 80 ? 3.252 0.816 -0.021 1.00 87.69 80 SER A N 1
ATOM 624 C CA . SER A 1 80 ? 2.200 0.011 0.593 1.00 87.69 80 SER A CA 1
ATOM 625 C C . SER A 1 80 ? 2.723 -1.334 1.091 1.00 87.69 80 SER A C 1
ATOM 627 O O . SER A 1 80 ? 3.829 -1.768 0.761 1.00 87.69 80 SER A O 1
ATOM 629 N N . PHE A 1 81 ? 1.896 -2.023 1.873 1.00 87.75 81 PHE A N 1
ATOM 630 C CA . PHE A 1 81 ? 2.147 -3.413 2.229 1.00 87.75 81 PHE A CA 1
ATOM 631 C C . PHE A 1 81 ? 2.073 -4.337 1.017 1.00 87.75 81 PHE A C 1
ATOM 633 O O . PHE A 1 81 ? 1.340 -4.065 0.066 1.00 87.75 81 PHE A O 1
ATOM 640 N N . GLN A 1 82 ? 2.774 -5.467 1.114 1.00 91.88 82 GLN A N 1
ATOM 641 C CA . GLN A 1 82 ? 2.421 -6.648 0.344 1.00 91.88 82 GLN A CA 1
ATOM 642 C C . GLN A 1 82 ? 1.328 -7.413 1.096 1.00 91.88 82 GLN A C 1
ATOM 644 O O . GLN A 1 82 ? 1.535 -7.883 2.218 1.00 91.88 82 GLN A O 1
ATOM 649 N N . VAL A 1 83 ? 0.142 -7.453 0.491 1.00 94.19 83 VAL A N 1
ATOM 650 C CA . VAL A 1 83 ? -1.116 -7.861 1.120 1.00 94.19 83 VAL A CA 1
ATOM 651 C C . VAL A 1 83 ? -1.065 -9.315 1.573 1.00 94.19 83 VAL A C 1
ATOM 653 O O . VAL A 1 83 ? -1.463 -9.593 2.698 1.00 94.19 83 VAL A O 1
ATOM 656 N N . ASP A 1 84 ? -0.545 -10.241 0.763 1.00 91.00 84 ASP A N 1
ATOM 657 C CA . ASP A 1 84 ? -0.524 -11.669 1.121 1.00 91.00 84 ASP A CA 1
ATOM 658 C C . ASP A 1 84 ? 0.365 -11.958 2.341 1.00 91.00 84 ASP A C 1
ATOM 660 O O . ASP A 1 84 ? 0.006 -12.750 3.208 1.00 91.00 84 ASP A O 1
ATOM 664 N N . SER A 1 85 ? 1.498 -11.265 2.458 1.00 89.25 85 SER A N 1
ATOM 665 C CA . SER A 1 85 ? 2.422 -11.380 3.587 1.00 89.25 85 SER A CA 1
ATOM 666 C C . SER A 1 85 ? 1.764 -10.888 4.866 1.00 89.25 85 SER A C 1
ATOM 668 O O . SER A 1 85 ? 1.861 -11.540 5.904 1.00 89.25 85 SER A O 1
ATOM 670 N N . VAL A 1 86 ? 1.073 -9.746 4.802 1.00 87.19 86 VAL A N 1
ATOM 671 C CA . VAL A 1 86 ? 0.323 -9.216 5.946 1.00 87.19 86 VAL A CA 1
ATOM 672 C C . VAL A 1 86 ? -0.846 -10.138 6.292 1.00 87.19 86 VAL A C 1
ATOM 674 O O . VAL A 1 86 ? -1.016 -10.481 7.459 1.00 87.19 86 VAL A O 1
ATOM 677 N N . ALA A 1 87 ? -1.594 -10.617 5.297 1.00 91.75 87 ALA A N 1
ATOM 678 C CA . ALA A 1 87 ? -2.698 -11.552 5.492 1.00 91.75 87 ALA A CA 1
ATOM 679 C C . ALA A 1 87 ? -2.235 -12.843 6.180 1.00 91.75 87 ALA A C 1
ATOM 681 O O . ALA A 1 87 ? -2.894 -13.317 7.100 1.00 91.75 87 ALA A O 1
ATOM 682 N N . TRP A 1 88 ? -1.070 -13.383 5.818 1.00 92.75 88 TRP A N 1
ATOM 683 C CA . TRP A 1 88 ? -0.528 -14.563 6.491 1.00 92.75 88 TRP A CA 1
ATOM 684 C C . TRP A 1 88 ? -0.327 -14.329 7.996 1.00 92.75 88 TRP A C 1
ATOM 686 O O . TRP A 1 88 ? -0.746 -15.155 8.803 1.00 92.75 88 TRP A O 1
ATOM 696 N N . HIS A 1 89 ? 0.213 -13.172 8.394 1.00 85.00 89 HIS A N 1
ATOM 697 C CA . HIS A 1 89 ? 0.414 -12.832 9.811 1.00 85.00 89 HIS A CA 1
ATOM 698 C C . HIS A 1 89 ? -0.901 -12.578 10.551 1.00 85.00 89 HIS A C 1
ATOM 700 O O . HIS A 1 89 ? -1.026 -12.931 11.720 1.00 85.00 89 HIS A O 1
ATOM 706 N N . LEU A 1 90 ? -1.881 -11.972 9.878 1.00 89.19 90 LEU A N 1
ATOM 707 C CA . LEU A 1 90 ? -3.187 -11.660 10.462 1.00 89.19 90 LEU A CA 1
ATOM 708 C C . LEU A 1 90 ? -4.154 -12.852 10.450 1.00 89.19 90 LEU A C 1
ATOM 710 O O . LEU A 1 90 ? -5.195 -12.787 11.097 1.00 89.19 90 LEU A O 1
ATOM 714 N N . SER A 1 91 ? -3.820 -13.944 9.756 1.00 91.38 91 SER A N 1
ATOM 715 C CA . SER A 1 91 ? -4.687 -15.123 9.622 1.00 91.38 91 SER A CA 1
ATOM 716 C C . SER A 1 91 ? -5.109 -15.719 10.968 1.00 91.38 91 SER A C 1
ATOM 718 O O . SER A 1 91 ? -6.255 -16.136 11.113 1.00 91.38 91 SER A O 1
ATOM 720 N N . VAL A 1 92 ? -4.232 -15.659 11.976 1.00 89.69 92 VAL A N 1
ATOM 721 C CA . VAL A 1 92 ? -4.501 -16.140 13.343 1.00 89.69 92 VAL A CA 1
ATOM 722 C C . VAL A 1 92 ? -5.676 -15.425 14.015 1.00 89.69 92 VAL A C 1
ATOM 724 O O . VAL A 1 92 ? -6.309 -15.985 14.903 1.00 89.69 92 VAL A O 1
ATOM 727 N N . LEU A 1 93 ? -5.995 -14.198 13.591 1.00 85.94 93 LEU A N 1
ATOM 728 C CA . LEU A 1 93 ? -7.079 -13.406 14.172 1.00 85.94 93 LEU A CA 1
ATOM 729 C C . LEU A 1 93 ? -8.462 -13.895 13.733 1.00 85.94 93 LEU A C 1
ATOM 731 O O . LEU A 1 93 ? -9.451 -13.581 14.391 1.00 85.94 93 LEU A O 1
ATOM 735 N N . LYS A 1 94 ? -8.544 -14.659 12.638 1.00 88.75 94 LYS A N 1
ATOM 736 C CA . LYS A 1 94 ? -9.817 -15.101 12.062 1.00 88.75 94 LYS A CA 1
ATOM 737 C C . LYS A 1 94 ? -10.643 -15.924 13.045 1.00 88.75 94 LYS A C 1
ATOM 739 O O . LYS A 1 94 ? -11.816 -15.627 13.246 1.00 88.75 94 LYS A O 1
ATOM 744 N N . ASP A 1 95 ? -10.013 -16.904 13.682 1.00 88.94 95 ASP A N 1
ATOM 745 C CA . ASP A 1 95 ? -10.697 -17.795 14.621 1.00 88.94 95 ASP A CA 1
ATOM 746 C C . ASP A 1 95 ? -10.843 -17.158 16.011 1.00 88.94 95 ASP A C 1
ATOM 748 O O . ASP A 1 95 ? -11.752 -17.498 16.765 1.00 88.94 95 ASP A O 1
ATOM 752 N N . MET A 1 96 ? -9.976 -16.195 16.347 1.00 88.69 96 MET A N 1
ATOM 753 C CA . MET A 1 96 ? -10.023 -15.472 17.621 1.00 88.69 96 MET A CA 1
ATOM 754 C C . MET A 1 96 ? -11.176 -14.462 17.690 1.00 88.69 96 MET A C 1
ATOM 756 O O . MET A 1 96 ? -11.709 -14.219 18.770 1.00 88.69 96 MET A O 1
ATOM 760 N N . PHE A 1 97 ? -11.564 -13.877 16.552 1.00 90.00 97 PHE A N 1
ATOM 761 C CA . PHE A 1 97 ? -12.562 -12.807 16.483 1.00 90.00 97 PHE A CA 1
ATOM 762 C C . PHE A 1 97 ? -13.676 -13.121 15.467 1.00 90.00 97 PHE A C 1
ATOM 764 O O . PHE A 1 97 ? -13.822 -12.416 14.463 1.00 90.00 97 PHE A O 1
ATOM 771 N N . PRO A 1 98 ? -14.523 -14.138 15.726 1.00 89.44 98 PRO A N 1
ATOM 772 C CA . PRO A 1 98 ? -15.570 -14.564 14.788 1.00 89.44 98 PRO A CA 1
ATOM 773 C C . PRO A 1 98 ? -16.627 -13.479 14.521 1.00 89.44 98 PRO A C 1
ATOM 775 O O . PRO A 1 98 ? -17.249 -13.458 13.461 1.00 89.44 98 PRO A O 1
ATOM 778 N N . ASN A 1 99 ? -16.805 -12.541 15.456 1.00 90.50 99 ASN A N 1
ATOM 779 C CA . ASN A 1 99 ? -17.758 -11.430 15.341 1.00 90.50 99 ASN A CA 1
ATOM 780 C C . ASN A 1 99 ? -17.154 -10.168 14.695 1.00 90.50 99 ASN A C 1
ATOM 782 O O . ASN A 1 99 ? -17.818 -9.131 14.605 1.00 90.50 99 ASN A O 1
ATOM 786 N N . GLY A 1 100 ? -15.909 -10.251 14.224 1.00 92.19 100 GLY A N 1
ATOM 787 C CA . GLY A 1 100 ? -15.179 -9.140 13.632 1.00 92.19 100 GLY A CA 1
ATOM 788 C C . GLY A 1 100 ? -14.465 -8.244 14.642 1.00 92.19 100 GLY A C 1
ATOM 789 O O . GLY A 1 100 ? -14.654 -8.351 15.852 1.00 92.19 100 GLY A O 1
ATOM 790 N N . ILE A 1 101 ? -13.653 -7.327 14.118 1.00 92.62 101 ILE A N 1
ATOM 791 C CA . ILE A 1 101 ? -12.668 -6.555 14.885 1.00 92.62 101 ILE A CA 1
ATOM 792 C C . ILE A 1 101 ? -12.828 -5.041 14.735 1.00 92.62 101 ILE A C 1
ATOM 794 O O . ILE A 1 101 ? -13.310 -4.552 13.710 1.00 92.62 101 ILE A O 1
ATOM 798 N N . ASN A 1 102 ? -12.379 -4.309 15.750 1.00 94.88 102 ASN A N 1
ATOM 799 C CA . ASN A 1 102 ? -12.112 -2.876 15.704 1.00 94.88 102 ASN A CA 1
ATOM 800 C C . ASN A 1 102 ? -10.617 -2.643 15.456 1.00 94.88 102 ASN A C 1
ATOM 802 O O . ASN A 1 102 ? -9.776 -3.171 16.187 1.00 94.88 102 ASN A O 1
ATOM 806 N N . VAL A 1 103 ? -10.281 -1.837 14.450 1.00 94.69 103 VAL A N 1
ATOM 807 C CA . VAL A 1 103 ? -8.895 -1.614 14.020 1.00 94.69 103 VAL A CA 1
ATOM 808 C C . VAL A 1 103 ? -8.513 -0.147 14.159 1.00 94.69 103 VAL A C 1
ATOM 810 O O . VAL A 1 103 ? -9.215 0.733 13.663 1.00 94.69 103 VAL A O 1
ATOM 813 N N . LEU A 1 104 ? -7.359 0.111 14.770 1.00 94.06 104 LEU A N 1
ATOM 814 C CA . LEU A 1 104 ? -6.656 1.388 14.672 1.00 94.06 104 LEU A CA 1
ATOM 815 C C . LEU A 1 104 ? -5.492 1.228 13.689 1.00 94.06 104 LEU A C 1
ATOM 817 O O . LEU A 1 104 ? -4.535 0.498 13.946 1.00 94.06 104 LEU A O 1
ATOM 821 N N . SER A 1 105 ? -5.580 1.895 12.546 1.00 93.56 105 SER A N 1
ATOM 822 C CA . SER A 1 105 ? -4.619 1.800 11.451 1.00 93.56 105 SER A CA 1
ATOM 823 C C . SER A 1 105 ? -3.840 3.105 11.344 1.00 93.56 105 SER A C 1
ATOM 825 O O . SER A 1 105 ? -4.390 4.153 11.022 1.00 93.56 105 SER A O 1
ATOM 827 N N . LEU A 1 106 ? -2.548 3.062 11.654 1.00 90.69 106 LEU A N 1
ATOM 828 C CA . LEU A 1 106 ? -1.667 4.227 11.660 1.00 90.69 106 LEU A CA 1
ATOM 829 C C . LEU A 1 106 ? -0.765 4.210 10.426 1.00 90.69 106 LEU A C 1
ATOM 831 O O . LEU A 1 106 ? -0.137 3.192 10.131 1.00 90.69 106 LEU A O 1
ATOM 835 N N . PHE A 1 107 ? -0.654 5.342 9.730 1.00 90.75 107 PHE A N 1
ATOM 836 C CA . PHE A 1 107 ? 0.031 5.436 8.434 1.00 90.75 107 PHE A CA 1
ATOM 837 C C . PHE A 1 107 ? -0.550 4.435 7.425 1.00 90.75 107 PHE A C 1
ATOM 839 O O . PHE A 1 107 ? 0.172 3.623 6.842 1.00 90.75 107 PHE A O 1
ATOM 846 N N . THR A 1 108 ? -1.875 4.458 7.280 1.00 92.38 108 THR A N 1
ATOM 847 C CA . THR A 1 108 ? -2.657 3.441 6.561 1.00 92.38 108 THR A CA 1
ATOM 848 C C . THR A 1 108 ? -2.278 3.306 5.083 1.00 92.38 108 THR A C 1
ATOM 850 O O . THR A 1 108 ? -2.396 2.224 4.497 1.00 92.38 108 THR A O 1
ATOM 853 N N . GLY A 1 109 ? -1.803 4.382 4.448 1.00 94.06 109 GLY A N 1
ATOM 854 C CA . GLY A 1 109 ? -1.551 4.400 3.014 1.00 94.06 109 GLY A CA 1
ATOM 855 C C . GLY A 1 109 ? -2.826 4.079 2.234 1.00 94.06 109 GLY A C 1
ATOM 856 O O . GLY A 1 109 ? -3.887 4.630 2.502 1.00 94.06 109 GLY A O 1
ATOM 857 N N . ILE A 1 110 ? -2.723 3.170 1.266 1.00 95.88 110 ILE A N 1
ATOM 858 C CA . ILE A 1 110 ? -3.843 2.748 0.403 1.00 95.88 110 ILE A CA 1
ATOM 859 C C . ILE A 1 110 ? -4.667 1.586 0.974 1.00 95.88 110 ILE A C 1
ATOM 861 O O . ILE A 1 110 ? -5.369 0.918 0.220 1.00 95.88 110 ILE A O 1
ATOM 865 N N . GLY A 1 111 ? -4.563 1.300 2.274 1.00 96.25 111 GLY A N 1
ATOM 866 C CA . GLY A 1 111 ? -5.414 0.298 2.919 1.00 96.25 111 GLY A CA 1
ATOM 867 C C . GLY A 1 111 ? -4.894 -1.140 2.871 1.00 96.25 111 GLY A C 1
ATOM 868 O O . GLY A 1 111 ? -5.679 -2.080 2.820 1.00 96.25 111 GLY A O 1
ATOM 869 N N . GLY A 1 112 ? -3.576 -1.351 2.809 1.00 95.75 112 GLY A N 1
ATOM 870 C CA . GLY A 1 112 ? -3.019 -2.701 2.629 1.00 95.75 112 GLY A CA 1
ATOM 871 C C . GLY A 1 112 ? -3.362 -3.683 3.760 1.00 95.75 112 GLY A C 1
ATOM 872 O O . GLY A 1 112 ? -3.510 -4.876 3.502 1.00 95.75 112 GLY A O 1
ATOM 873 N N . GLY A 1 113 ? -3.514 -3.197 4.998 1.00 94.38 113 GLY A N 1
ATOM 874 C CA . GLY A 1 113 ? -3.915 -4.030 6.136 1.00 94.38 113 GLY A CA 1
ATOM 875 C C . GLY A 1 113 ? -5.403 -4.381 6.097 1.00 94.38 113 GLY A C 1
ATOM 876 O O . GLY A 1 113 ? -5.786 -5.522 6.328 1.00 94.38 113 GLY A O 1
ATOM 877 N N . GLU A 1 114 ? -6.235 -3.416 5.730 1.00 97.81 114 GLU A N 1
ATOM 878 C CA . GLU A 1 114 ? -7.685 -3.531 5.602 1.00 97.81 114 GLU A CA 1
ATOM 879 C C . GLU A 1 114 ? -8.056 -4.477 4.455 1.00 97.81 114 GLU A C 1
ATOM 881 O O . GLU A 1 114 ? -8.884 -5.373 4.624 1.00 97.81 114 GLU A O 1
ATOM 886 N N . VAL A 1 115 ? -7.368 -4.358 3.314 1.00 98.06 115 VAL A N 1
ATOM 887 C CA . VAL A 1 115 ? -7.492 -5.295 2.190 1.00 98.06 115 VAL A CA 1
ATOM 888 C C . VAL A 1 115 ? -7.085 -6.709 2.617 1.00 98.06 115 VAL A C 1
ATOM 890 O O . VAL A 1 115 ? -7.768 -7.670 2.264 1.00 98.06 115 VAL A O 1
ATOM 893 N N . ALA A 1 116 ? -6.014 -6.862 3.406 1.00 96.81 116 ALA A N 1
ATOM 894 C CA . ALA A 1 116 ? -5.595 -8.166 3.922 1.00 96.81 116 ALA A CA 1
ATOM 895 C C . ALA A 1 116 ? -6.656 -8.791 4.847 1.00 96.81 116 ALA A C 1
ATOM 897 O O . ALA A 1 116 ? -7.019 -9.953 4.665 1.00 96.81 116 ALA A O 1
ATOM 898 N N . LEU A 1 117 ? -7.199 -8.021 5.794 1.00 96.50 117 LEU A N 1
ATOM 899 C CA . LEU A 1 117 ? -8.272 -8.463 6.694 1.00 96.50 117 LEU A CA 1
ATOM 900 C C . LEU A 1 117 ? -9.531 -8.874 5.925 1.00 96.50 117 LEU A C 1
ATOM 902 O O . LEU A 1 117 ? -10.089 -9.945 6.174 1.00 96.50 117 LEU A O 1
ATOM 906 N N . HIS A 1 118 ? -9.930 -8.069 4.939 1.00 97.56 118 HIS A N 1
ATOM 907 C CA . HIS A 1 118 ? -11.055 -8.383 4.067 1.00 97.56 118 HIS A CA 1
ATOM 908 C C . HIS A 1 118 ? -10.832 -9.691 3.295 1.00 97.56 118 HIS A C 1
ATOM 910 O O . HIS A 1 118 ? -11.713 -10.549 3.286 1.00 97.56 118 HIS A O 1
ATOM 916 N N . ARG A 1 119 ? -9.638 -9.900 2.718 1.00 97.00 119 ARG A N 1
ATOM 917 C CA . ARG A 1 119 ? -9.291 -11.146 2.005 1.00 97.00 119 ARG A CA 1
ATOM 918 C C . ARG A 1 119 ? -9.304 -12.382 2.906 1.00 97.00 119 ARG A C 1
ATOM 920 O O . ARG A 1 119 ? -9.607 -13.471 2.428 1.00 97.00 119 ARG A O 1
ATOM 927 N N . LEU A 1 120 ? -9.006 -12.233 4.195 1.00 95.81 120 LEU A N 1
ATOM 928 C CA . LEU A 1 120 ? -9.110 -13.322 5.173 1.00 95.81 120 LEU A CA 1
ATOM 929 C C . LEU A 1 120 ? -10.564 -13.641 5.567 1.00 95.81 120 LEU A C 1
ATOM 931 O O . LEU A 1 120 ? -10.821 -14.686 6.176 1.00 95.81 120 LEU A O 1
ATOM 935 N N . GLY A 1 121 ? -11.515 -12.771 5.215 1.00 96.19 121 GLY A N 1
ATOM 936 C CA . GLY A 1 121 ? -12.907 -12.845 5.651 1.00 96.19 121 GLY A CA 1
ATOM 937 C C . GLY A 1 121 ? -13.112 -12.359 7.087 1.00 96.19 121 GLY A C 1
ATOM 938 O O . GLY A 1 121 ? -14.109 -12.713 7.710 1.00 96.19 121 GLY A O 1
ATOM 939 N N . ILE A 1 122 ? -12.174 -11.578 7.632 1.00 95.19 122 ILE A N 1
ATOM 940 C CA . ILE A 1 122 ? -12.307 -10.990 8.965 1.00 95.19 122 ILE A CA 1
ATOM 941 C C . ILE A 1 122 ? -13.142 -9.721 8.830 1.00 95.19 122 ILE A C 1
ATOM 943 O O . ILE A 1 122 ? -12.732 -8.749 8.196 1.00 95.19 122 ILE A O 1
ATOM 947 N N . ARG A 1 123 ? -14.332 -9.726 9.433 1.00 96.94 123 ARG A N 1
ATOM 948 C CA . ARG A 1 123 ? -15.227 -8.569 9.409 1.00 96.94 123 ARG A CA 1
ATOM 949 C C . ARG A 1 123 ? -14.602 -7.407 10.179 1.00 96.94 123 ARG A C 1
ATOM 951 O O . ARG A 1 123 ? -14.267 -7.544 11.350 1.00 96.94 123 ARG A O 1
ATOM 958 N N . MET A 1 124 ? -14.515 -6.240 9.553 1.00 97.31 124 MET A N 1
ATOM 959 C CA . MET A 1 124 ? -14.108 -5.006 10.224 1.00 97.31 124 MET A CA 1
ATOM 960 C C . MET A 1 124 ? -15.359 -4.259 10.689 1.00 97.31 124 MET A C 1
ATOM 962 O O . MET A 1 124 ? -16.179 -3.841 9.873 1.00 97.31 124 MET A O 1
ATOM 966 N N . ARG A 1 125 ? -15.542 -4.135 12.007 1.00 96.62 125 ARG A N 1
ATOM 967 C CA . ARG A 1 125 ? -16.681 -3.422 12.610 1.00 96.62 125 ARG A CA 1
ATOM 968 C C . ARG A 1 125 ? -16.461 -1.916 12.530 1.00 96.62 125 ARG A C 1
ATOM 970 O O . ARG A 1 125 ? -17.294 -1.200 11.979 1.00 96.62 125 ARG A O 1
ATOM 977 N N . THR A 1 126 ? -15.305 -1.481 13.022 1.00 97.12 126 THR A N 1
ATOM 978 C CA . THR A 1 126 ? -14.852 -0.091 12.975 1.00 97.12 126 THR A CA 1
ATOM 979 C C . THR A 1 126 ? -13.385 -0.053 12.578 1.00 97.12 126 THR A C 1
ATOM 981 O O . THR A 1 126 ? -12.583 -0.815 13.116 1.00 97.12 126 THR A O 1
ATOM 984 N N . VAL A 1 127 ? -13.022 0.843 11.667 1.00 97.88 127 VAL A N 1
ATOM 985 C CA . VAL A 1 127 ? -11.632 1.147 11.326 1.00 97.88 127 VAL A CA 1
ATOM 986 C C . VAL A 1 127 ? -11.402 2.631 11.522 1.00 97.88 127 VAL A C 1
ATOM 988 O O . VAL A 1 127 ? -12.104 3.457 10.945 1.00 97.88 127 VAL A O 1
ATOM 991 N N . ILE A 1 128 ? -10.404 2.966 12.330 1.00 97.38 128 ILE A N 1
ATOM 992 C CA . ILE A 1 128 ? -9.902 4.328 12.464 1.00 97.38 128 ILE A CA 1
ATOM 993 C C . ILE A 1 128 ? -8.574 4.387 11.727 1.00 97.38 128 ILE A C 1
ATOM 995 O O . ILE A 1 128 ? -7.586 3.821 12.189 1.00 97.38 128 ILE A O 1
ATOM 999 N N . SER A 1 129 ? -8.558 5.029 10.565 1.00 96.69 129 SER A N 1
ATOM 1000 C CA . SER A 1 129 ? -7.373 5.132 9.716 1.00 96.69 129 SER A CA 1
ATOM 1001 C C . SER A 1 129 ? -6.744 6.515 9.817 1.00 96.69 129 SER A C 1
ATOM 1003 O O . SER A 1 129 ? -7.432 7.526 9.658 1.00 96.69 129 SER A O 1
ATOM 1005 N N . VAL A 1 130 ? -5.431 6.558 10.016 1.00 95.50 130 VAL A N 1
ATOM 1006 C CA . VAL A 1 130 ? -4.641 7.786 10.097 1.00 95.50 130 VAL A CA 1
ATOM 1007 C C . VAL A 1 130 ? -3.687 7.841 8.911 1.00 95.50 130 VAL A C 1
ATOM 1009 O O . VAL A 1 130 ? -2.724 7.076 8.840 1.00 95.50 130 VAL A O 1
ATOM 1012 N N . GLU A 1 131 ? -3.937 8.745 7.969 1.00 94.62 131 GLU A N 1
ATOM 1013 C CA . GLU A 1 131 ? -3.163 8.850 6.729 1.00 94.62 131 GLU A CA 1
ATOM 1014 C C . GLU A 1 131 ? -3.080 10.300 6.262 1.00 94.62 131 GLU A C 1
ATOM 1016 O O . GLU A 1 131 ? -4.106 10.936 6.043 1.00 94.62 131 GLU A O 1
ATOM 1021 N N . ILE A 1 132 ? -1.862 10.799 6.025 1.00 92.38 132 ILE A N 1
ATOM 1022 C CA . ILE A 1 132 ? -1.609 12.203 5.665 1.00 92.38 132 ILE A CA 1
ATOM 1023 C C . ILE A 1 132 ? -1.966 12.532 4.217 1.00 92.38 132 ILE A C 1
ATOM 1025 O O . ILE A 1 132 ? -2.443 13.632 3.923 1.00 92.38 132 ILE A O 1
ATOM 1029 N N . SER A 1 133 ? -1.788 11.587 3.292 1.00 93.50 133 SER A N 1
ATOM 1030 C CA . SER A 1 133 ? -2.065 11.818 1.881 1.00 93.50 133 SER A CA 1
ATOM 1031 C C . SER A 1 133 ? -3.556 11.719 1.591 1.00 93.50 133 SER A C 1
ATOM 1033 O O . SER A 1 133 ? -4.163 10.655 1.684 1.00 93.50 133 SER A O 1
ATOM 1035 N N . GLU A 1 134 ? -4.137 12.822 1.127 1.00 95.75 134 GLU A N 1
ATOM 1036 C CA . GLU A 1 134 ? -5.534 12.841 0.694 1.00 95.75 134 GLU A CA 1
ATOM 1037 C C . GLU A 1 134 ? -5.812 11.859 -0.451 1.00 95.75 134 GLU A C 1
ATOM 1039 O O . GLU A 1 134 ? -6.861 11.225 -0.477 1.00 95.75 134 GLU A O 1
ATOM 1044 N N . ALA A 1 135 ? -4.867 11.680 -1.378 1.00 95.56 135 ALA A N 1
ATOM 1045 C CA . ALA A 1 135 ? -5.025 10.720 -2.465 1.00 95.56 135 ALA A CA 1
ATOM 1046 C C . ALA A 1 135 ? -5.127 9.276 -1.947 1.00 95.56 135 ALA A C 1
ATOM 1048 O O . ALA A 1 135 ? -5.972 8.522 -2.419 1.00 95.56 135 ALA A O 1
ATOM 1049 N N . ASN A 1 136 ? -4.311 8.911 -0.953 1.00 95.88 136 ASN A N 1
ATOM 1050 C CA . ASN A 1 136 ? -4.362 7.594 -0.317 1.00 95.88 136 ASN A CA 1
ATOM 1051 C C . ASN A 1 136 ? -5.677 7.381 0.443 1.00 95.88 136 ASN A C 1
ATOM 1053 O O . ASN A 1 136 ? -6.311 6.343 0.276 1.00 95.88 136 ASN A O 1
ATOM 1057 N N . ARG A 1 137 ? -6.120 8.396 1.197 1.00 97.19 137 ARG A N 1
ATOM 1058 C CA . ARG A 1 137 ? -7.430 8.405 1.866 1.00 97.19 137 ARG A CA 1
ATOM 1059 C C . ARG A 1 137 ? -8.578 8.185 0.881 1.00 97.19 137 ARG A C 1
ATOM 1061 O O . ARG A 1 137 ? -9.406 7.306 1.076 1.00 97.19 137 ARG A O 1
ATOM 1068 N N . ARG A 1 138 ? -8.580 8.906 -0.246 1.00 97.69 138 ARG A N 1
ATOM 1069 C CA . ARG A 1 138 ? -9.583 8.729 -1.313 1.00 97.69 138 ARG A CA 1
ATOM 1070 C C . ARG A 1 138 ? -9.571 7.314 -1.903 1.00 97.69 138 ARG A C 1
ATOM 1072 O O . ARG A 1 138 ? -10.642 6.785 -2.169 1.00 97.69 138 ARG A O 1
ATOM 1079 N N . ILE A 1 139 ? -8.394 6.710 -2.089 1.00 97.62 139 ILE A N 1
ATOM 1080 C CA . ILE A 1 139 ? -8.263 5.319 -2.558 1.00 97.62 139 ILE A CA 1
ATOM 1081 C C . ILE A 1 139 ? -8.882 4.346 -1.548 1.00 97.62 139 ILE A C 1
ATOM 1083 O O . ILE A 1 139 ? -9.729 3.538 -1.923 1.00 97.62 139 ILE A O 1
ATOM 1087 N N . LEU A 1 140 ? -8.500 4.446 -0.269 1.00 97.75 140 LEU A N 1
ATOM 1088 C CA . LEU A 1 140 ? -9.051 3.596 0.788 1.00 97.75 140 LEU A CA 1
ATOM 1089 C C . LEU A 1 140 ? -10.570 3.757 0.888 1.00 97.75 140 LEU A C 1
ATOM 1091 O O . LEU A 1 140 ? -11.275 2.755 0.918 1.00 97.75 140 LEU A O 1
ATOM 1095 N N . ARG A 1 141 ? -11.073 4.995 0.894 1.00 97.88 141 ARG A N 1
ATOM 1096 C CA . ARG A 1 141 ? -12.508 5.289 0.969 1.00 97.88 141 ARG A CA 1
ATOM 1097 C C . ARG A 1 141 ? -13.277 4.694 -0.208 1.00 97.88 141 ARG A C 1
ATOM 1099 O O . ARG A 1 141 ? -14.276 4.022 0.003 1.00 97.88 141 ARG A O 1
ATOM 1106 N N . ALA A 1 142 ? -12.780 4.871 -1.433 1.00 97.38 142 ALA A N 1
ATOM 1107 C CA . ALA A 1 142 ? -13.420 4.309 -2.621 1.00 97.38 142 ALA A CA 1
ATOM 1108 C C . ALA A 1 142 ? -13.518 2.777 -2.557 1.00 97.38 142 ALA A C 1
ATOM 1110 O O . ALA A 1 142 ? -14.538 2.210 -2.942 1.00 97.38 142 ALA A O 1
ATOM 1111 N N . TRP A 1 143 ? -12.476 2.108 -2.054 1.00 97.94 143 TRP A N 1
ATOM 1112 C CA . TRP A 1 143 ? -12.503 0.666 -1.817 1.00 97.94 143 TRP A CA 1
ATOM 1113 C C . TRP A 1 143 ? -13.435 0.280 -0.658 1.00 97.94 143 TRP A C 1
ATOM 1115 O O . TRP A 1 143 ? -14.162 -0.711 -0.754 1.00 97.94 143 TRP A O 1
ATOM 1125 N N . TRP A 1 144 ? -13.440 1.063 0.423 1.00 98.06 144 TRP A N 1
ATOM 1126 C CA . TRP A 1 144 ? -14.271 0.835 1.602 1.00 98.06 144 TRP A CA 1
ATOM 1127 C C . TRP A 1 144 ? -15.755 0.834 1.243 1.00 98.06 144 TRP A C 1
ATOM 1129 O O . TRP A 1 144 ? -16.443 -0.144 1.521 1.00 98.06 144 TRP A O 1
ATOM 1139 N N . ASP A 1 145 ? -16.213 1.871 0.541 1.00 96.81 145 ASP A N 1
ATOM 1140 C CA . ASP A 1 145 ? -17.617 2.045 0.150 1.00 96.81 145 ASP A CA 1
ATOM 1141 C C . ASP A 1 145 ? -18.122 0.914 -0.764 1.00 96.81 145 ASP A C 1
ATOM 1143 O O . ASP A 1 145 ? -19.315 0.620 -0.803 1.00 96.81 145 ASP A O 1
ATOM 1147 N N . GLN A 1 146 ? -17.218 0.259 -1.499 1.00 95.56 146 GLN A N 1
ATOM 1148 C CA . GLN A 1 146 ? -17.548 -0.856 -2.390 1.00 95.56 146 GLN A CA 1
ATOM 1149 C C . GLN A 1 146 ? -17.568 -2.217 -1.689 1.00 95.56 146 GLN A C 1
ATOM 1151 O O . GLN A 1 146 ? -18.199 -3.146 -2.191 1.00 95.56 146 GLN A O 1
ATOM 1156 N N . THR A 1 147 ? -16.838 -2.376 -0.582 1.00 95.81 147 THR A N 1
ATOM 1157 C CA . THR A 1 147 ? -16.514 -3.709 -0.041 1.00 95.81 147 THR A CA 1
ATOM 1158 C C . THR A 1 147 ? -16.902 -3.915 1.416 1.00 95.81 147 THR A C 1
ATOM 1160 O O . THR A 1 147 ? -17.043 -5.062 1.842 1.00 95.81 147 THR A O 1
ATOM 1163 N N . GLN A 1 148 ? -17.067 -2.843 2.191 1.00 97.44 148 GLN A N 1
ATOM 1164 C CA . GLN A 1 148 ? -17.274 -2.913 3.633 1.00 97.44 148 GLN A CA 1
ATOM 1165 C C . GLN A 1 148 ? -18.635 -2.354 4.039 1.00 97.44 148 GLN A C 1
ATOM 1167 O O . GLN A 1 148 ? -19.162 -1.420 3.447 1.00 97.44 148 GLN A O 1
ATOM 1172 N N . THR A 1 149 ? -19.186 -2.909 5.118 1.00 95.81 149 THR A N 1
ATOM 1173 C CA . THR A 1 149 ? -20.415 -2.415 5.765 1.00 95.81 149 THR A CA 1
ATOM 1174 C C . THR A 1 149 ? -20.146 -1.816 7.146 1.00 95.81 149 THR A C 1
ATOM 1176 O O . THR A 1 149 ? -21.080 -1.438 7.850 1.00 95.81 149 THR A O 1
ATOM 1179 N N . GLY A 1 150 ? -18.891 -1.855 7.601 1.00 96.00 150 GLY A N 1
ATOM 1180 C CA . GLY A 1 150 ? -18.476 -1.294 8.881 1.00 96.00 150 GLY A CA 1
ATOM 1181 C C . GLY A 1 150 ? -18.323 0.222 8.815 1.00 96.00 150 GLY A C 1
ATOM 1182 O O . GLY A 1 150 ? -18.505 0.848 7.769 1.00 96.00 150 GLY A O 1
ATOM 1183 N N . MET A 1 151 ? -17.913 0.812 9.932 1.00 97.50 151 MET A N 1
ATOM 1184 C CA . MET A 1 151 ? -17.634 2.242 9.999 1.00 97.50 151 MET A CA 1
ATOM 1185 C C . MET A 1 151 ? -16.155 2.541 9.740 1.00 97.50 151 MET A C 1
ATOM 1187 O O . MET A 1 151 ? -15.287 1.986 10.411 1.00 97.50 151 MET A O 1
ATOM 1191 N N . LEU A 1 152 ? -15.882 3.467 8.820 1.00 98.12 152 LEU A N 1
ATOM 1192 C CA . LEU A 1 152 ? -14.557 4.042 8.594 1.00 98.12 152 LEU A CA 1
ATOM 1193 C C . LEU A 1 152 ? -14.505 5.462 9.165 1.00 98.12 152 LEU A C 1
ATOM 1195 O O . LEU A 1 152 ? -15.323 6.310 8.811 1.00 98.12 152 LEU A O 1
ATOM 1199 N N . ILE A 1 153 ? -13.532 5.722 10.034 1.00 97.44 153 ILE A N 1
ATOM 1200 C CA . ILE A 1 153 ? -13.212 7.053 10.554 1.00 97.44 153 ILE A CA 1
ATOM 1201 C C . ILE A 1 153 ? -11.816 7.413 10.062 1.00 97.44 153 ILE A C 1
ATOM 1203 O O . ILE A 1 153 ? -10.844 6.724 10.362 1.00 97.44 153 ILE A O 1
ATOM 1207 N N . GLU A 1 154 ? -11.706 8.511 9.322 1.00 97.44 154 GLU A N 1
ATOM 1208 C CA . GLU A 1 154 ? -10.437 8.952 8.749 1.00 97.44 154 GLU A CA 1
ATOM 1209 C C . GLU A 1 154 ? -9.895 10.179 9.474 1.00 97.44 154 GLU A C 1
ATOM 1211 O O . GLU A 1 154 ? -10.582 11.189 9.626 1.00 97.44 154 GLU A O 1
ATOM 1216 N N . ILE A 1 155 ? -8.627 10.105 9.866 1.00 96.06 155 ILE A N 1
ATOM 1217 C CA . ILE A 1 155 ? -7.877 11.190 10.491 1.00 96.06 155 ILE A CA 1
ATOM 1218 C C . ILE A 1 155 ? -6.706 11.527 9.569 1.00 96.06 155 ILE A C 1
ATOM 1220 O O . ILE A 1 155 ? -5.989 10.646 9.094 1.00 96.06 155 ILE A O 1
ATOM 1224 N N . ALA A 1 156 ? -6.517 12.812 9.278 1.00 94.38 156 ALA A N 1
ATOM 1225 C CA . ALA A 1 156 ? -5.481 13.234 8.343 1.00 94.38 156 ALA A CA 1
ATOM 1226 C C . ALA A 1 156 ? -4.084 13.191 8.974 1.00 94.38 156 ALA A C 1
ATOM 1228 O O . ALA A 1 156 ? -3.145 12.702 8.358 1.00 94.38 156 ALA A O 1
ATOM 1229 N N . ASP A 1 157 ? -3.933 13.697 10.195 1.00 90.88 157 ASP A N 1
ATOM 1230 C CA . ASP A 1 157 ? -2.621 13.831 10.823 1.00 90.88 157 ASP A CA 1
ATOM 1231 C C . ASP A 1 157 ? -2.540 13.027 12.118 1.00 90.88 157 ASP A C 1
ATOM 1233 O O . ASP A 1 157 ? -3.387 13.159 13.000 1.00 90.88 157 ASP A O 1
ATOM 1237 N N . VAL A 1 158 ? -1.486 12.227 12.255 1.00 87.81 158 VAL A N 1
ATOM 1238 C CA . VAL A 1 158 ? -1.206 11.476 13.481 1.00 87.81 158 VAL A CA 1
ATOM 1239 C C . VAL A 1 158 ? -0.979 12.399 14.677 1.00 87.81 158 VAL A C 1
ATOM 1241 O O . VAL A 1 158 ? -1.348 12.048 15.793 1.00 87.81 158 VAL A O 1
ATOM 1244 N N . GLN A 1 159 ? -0.470 13.611 14.445 1.00 87.25 159 GLN A N 1
ATOM 1245 C CA . GLN A 1 159 ? -0.275 14.608 15.499 1.00 87.25 159 GLN A CA 1
ATOM 1246 C C . GLN A 1 159 ? -1.601 15.136 16.063 1.00 87.25 159 GLN A C 1
ATOM 1248 O O . GLN A 1 159 ? -1.642 15.614 17.191 1.00 87.25 159 GLN A O 1
ATOM 1253 N N . SER A 1 160 ? -2.696 15.023 15.303 1.00 89.69 160 SER A N 1
ATOM 1254 C CA . SER A 1 160 ? -4.038 15.397 15.768 1.00 89.69 160 SER A CA 1
ATOM 1255 C C . SER A 1 160 ? -4.705 14.324 16.634 1.00 89.69 160 SER A C 1
ATOM 1257 O O . SER A 1 160 ? -5.739 14.582 17.244 1.00 89.69 160 SER A O 1
ATOM 1259 N N . VAL A 1 161 ? -4.116 13.125 16.713 1.00 89.94 161 VAL A N 1
ATOM 1260 C CA . VAL A 1 161 ? -4.629 12.033 17.543 1.00 89.94 161 VAL A CA 1
ATOM 1261 C C . VAL A 1 161 ? -4.209 12.280 18.990 1.00 89.94 161 VAL A C 1
ATOM 1263 O O . VAL A 1 161 ? -3.067 12.006 19.374 1.00 89.94 161 VAL A O 1
ATOM 1266 N N . THR A 1 162 ? -5.131 12.808 19.793 1.00 90.25 162 THR A N 1
ATOM 1267 C CA . THR A 1 162 ? -4.936 13.048 21.229 1.00 90.25 162 THR A CA 1
ATOM 1268 C C . THR A 1 162 ? -5.343 11.837 22.067 1.00 90.25 162 THR A C 1
ATOM 1270 O O . THR A 1 162 ? -6.092 10.967 21.616 1.00 90.25 162 THR A O 1
ATOM 1273 N N . ASP A 1 163 ? -4.872 11.788 23.311 1.00 88.38 163 ASP A N 1
ATOM 1274 C CA . ASP A 1 163 ? -5.204 10.709 24.246 1.00 88.38 163 ASP A CA 1
ATOM 1275 C C . ASP A 1 163 ? -6.704 10.721 24.609 1.00 88.38 163 ASP A C 1
ATOM 1277 O O . ASP A 1 163 ? -7.323 9.662 24.727 1.00 88.38 163 ASP A O 1
ATOM 1281 N N . ASP A 1 164 ? -7.328 11.905 24.670 1.00 90.38 164 ASP A N 1
ATOM 1282 C CA . ASP A 1 164 ? -8.779 12.062 24.858 1.00 90.38 164 ASP A CA 1
ATOM 1283 C C . ASP A 1 164 ? -9.576 11.493 23.680 1.00 90.38 164 ASP A C 1
ATOM 1285 O O . ASP A 1 164 ? -10.598 10.833 23.863 1.00 90.38 164 ASP A O 1
ATOM 1289 N N . MET A 1 165 ? -9.095 11.713 22.453 1.00 91.75 165 MET A N 1
ATOM 1290 C CA . MET A 1 165 ? -9.720 11.169 21.249 1.00 91.75 165 MET A CA 1
ATOM 1291 C C . MET A 1 165 ? -9.642 9.638 21.239 1.00 91.75 165 MET A C 1
ATOM 1293 O O . MET A 1 165 ? -10.632 8.974 20.938 1.00 91.75 165 MET A O 1
ATOM 1297 N N . ILE A 1 166 ? -8.490 9.074 21.622 1.00 88.81 166 ILE A N 1
ATOM 1298 C CA . ILE A 1 166 ? -8.313 7.624 21.784 1.00 88.81 166 ILE A CA 1
ATOM 1299 C C . ILE A 1 166 ? -9.265 7.087 22.854 1.00 88.81 166 ILE A C 1
ATOM 1301 O O . ILE A 1 166 ? -9.950 6.098 22.603 1.00 88.81 166 ILE A O 1
ATOM 1305 N N . SER A 1 167 ? -9.347 7.750 24.008 1.00 89.12 167 SER A N 1
ATOM 1306 C CA . SER A 1 167 ? -10.232 7.353 25.109 1.00 89.12 167 SER A CA 1
ATOM 1307 C C . SER A 1 167 ? -11.696 7.366 24.669 1.00 89.12 167 SER A C 1
ATOM 1309 O O . SER A 1 167 ? -12.391 6.368 24.816 1.00 89.12 167 SER A O 1
ATOM 1311 N N . SER A 1 168 ? -12.129 8.429 23.983 1.00 92.00 168 SER A N 1
ATOM 1312 C CA . SER A 1 168 ? -13.477 8.527 23.415 1.00 92.00 168 SER A CA 1
ATOM 1313 C C . SER A 1 168 ? -13.781 7.405 22.418 1.00 92.00 168 SER A C 1
ATOM 1315 O O . SER A 1 168 ? -14.890 6.868 22.406 1.00 92.00 168 SER A O 1
ATOM 1317 N N . PHE A 1 169 ? -12.813 7.010 21.587 1.00 92.38 169 PHE A N 1
ATOM 1318 C CA . PHE A 1 169 ? -12.988 5.875 20.684 1.00 92.38 169 PHE A CA 1
ATOM 1319 C C . PHE A 1 169 ? -13.073 4.541 21.417 1.00 92.38 169 PHE A C 1
ATOM 1321 O O . PHE A 1 169 ? -13.888 3.700 21.038 1.00 92.38 169 PHE A O 1
ATOM 1328 N N . ILE A 1 170 ? -12.267 4.346 22.459 1.00 88.06 170 ILE A N 1
ATOM 1329 C CA . ILE A 1 170 ? -12.313 3.136 23.278 1.00 88.06 170 ILE A CA 1
ATOM 1330 C C . ILE A 1 170 ? -13.672 3.031 23.973 1.00 88.06 170 ILE A C 1
ATOM 1332 O O . ILE A 1 170 ? -14.318 1.993 23.843 1.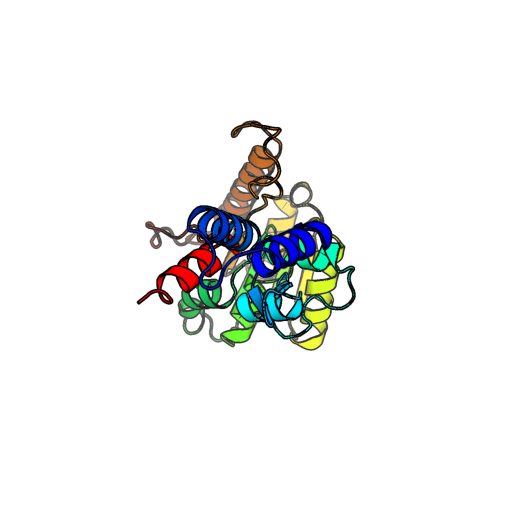00 88.06 170 ILE A O 1
ATOM 1336 N N . ASP A 1 171 ? -14.151 4.108 24.594 1.00 90.38 171 ASP A N 1
ATOM 1337 C CA . ASP A 1 171 ? -15.457 4.152 25.261 1.00 90.38 171 ASP A CA 1
ATOM 1338 C C . ASP A 1 171 ? -16.606 3.899 24.280 1.00 90.38 171 ASP A C 1
ATOM 1340 O O . ASP A 1 171 ? -17.543 3.153 24.566 1.00 90.38 171 ASP A O 1
ATOM 1344 N N . ARG A 1 172 ? -16.530 4.494 23.084 1.00 92.44 172 ARG A N 1
ATOM 1345 C CA . ARG A 1 172 ? -17.583 4.385 22.069 1.00 92.44 172 ARG A CA 1
ATOM 1346 C C . ARG A 1 172 ? -17.628 3.016 21.388 1.00 92.44 172 ARG A C 1
ATOM 1348 O O . ARG A 1 172 ? -18.713 2.571 21.017 1.00 92.44 172 ARG A O 1
ATOM 1355 N N . PHE A 1 173 ? -16.480 2.376 21.163 1.00 89.56 173 PHE A N 1
ATOM 1356 C CA . PHE A 1 173 ? -16.386 1.141 20.367 1.00 89.56 173 PHE A CA 1
ATOM 1357 C C . PHE A 1 173 ? -16.049 -0.111 21.178 1.00 89.56 173 PHE A C 1
ATOM 1359 O O . PHE A 1 173 ? -16.071 -1.209 20.617 1.00 89.56 173 PHE A O 1
ATOM 1366 N N . GLY A 1 174 ? -15.779 0.030 22.476 1.00 85.06 174 GLY A N 1
ATOM 1367 C CA . GLY A 1 174 ? -15.348 -1.065 23.346 1.00 85.06 174 GLY A CA 1
ATOM 1368 C C . GLY A 1 174 ? -13.882 -1.458 23.142 1.00 85.06 174 GLY A C 1
ATOM 1369 O O . GLY A 1 174 ? -13.536 -2.621 23.317 1.00 85.06 174 GLY A O 1
ATOM 1370 N N . GLY A 1 175 ? -13.034 -0.508 22.738 1.00 87.69 175 GLY A N 1
ATOM 1371 C CA . GLY A 1 175 ? -11.603 -0.725 22.501 1.00 87.69 175 GLY A CA 1
ATOM 1372 C C . GLY A 1 175 ? -11.225 -1.173 21.085 1.00 87.69 175 GLY A C 1
ATOM 1373 O O . GLY A 1 175 ? -12.066 -1.296 20.188 1.00 87.69 175 GLY A O 1
ATOM 1374 N N . PHE A 1 176 ? -9.920 -1.390 20.890 1.00 87.69 176 PHE A N 1
ATOM 1375 C CA . PHE A 1 176 ? -9.329 -1.857 19.634 1.00 87.69 176 PHE A CA 1
ATOM 1376 C C . PHE A 1 176 ? -8.790 -3.277 19.788 1.00 87.69 176 PHE A C 1
ATOM 1378 O O . PHE A 1 176 ? -7.966 -3.541 20.660 1.00 87.69 176 PHE A O 1
ATOM 1385 N N . ASP A 1 177 ? -9.201 -4.164 18.888 1.00 88.38 177 ASP A N 1
ATOM 1386 C CA . ASP A 1 177 ? -8.724 -5.549 18.837 1.00 88.38 177 ASP A CA 1
ATOM 1387 C C . ASP A 1 177 ? -7.366 -5.641 18.118 1.00 88.38 177 ASP A C 1
ATOM 1389 O O . ASP A 1 177 ? -6.588 -6.575 18.318 1.00 88.38 177 ASP A O 1
ATOM 1393 N N . LEU A 1 178 ? -7.078 -4.662 17.253 1.00 89.25 178 LEU A N 1
ATOM 1394 C CA . LEU A 1 178 ? -5.885 -4.638 16.421 1.00 89.25 178 LEU A CA 1
ATOM 1395 C C . LEU A 1 178 ? -5.390 -3.208 16.190 1.00 89.25 178 LEU A C 1
ATOM 1397 O O . LEU A 1 178 ? -6.130 -2.349 15.713 1.00 89.25 178 LEU A O 1
ATOM 1401 N N . VAL A 1 179 ? -4.104 -2.976 16.457 1.00 89.44 179 VAL A N 1
ATOM 1402 C CA . VAL A 1 179 ? -3.396 -1.754 16.053 1.00 89.44 179 VAL A CA 1
ATOM 1403 C C . VAL A 1 179 ? -2.375 -2.124 14.979 1.00 89.44 179 VAL A C 1
ATOM 1405 O O . VAL A 1 179 ? -1.420 -2.851 15.252 1.00 89.44 179 VAL A O 1
ATOM 1408 N N . ILE A 1 180 ? -2.573 -1.644 13.750 1.00 87.06 180 ILE A N 1
ATOM 1409 C CA . ILE A 1 180 ? -1.646 -1.848 12.625 1.00 87.06 180 ILE A CA 1
ATOM 1410 C C . ILE A 1 180 ? -0.916 -0.544 12.332 1.00 87.06 180 ILE A C 1
ATOM 1412 O O . ILE A 1 180 ? -1.480 0.543 12.437 1.00 87.06 180 ILE A O 1
ATOM 1416 N N . ARG A 1 181 ? 0.351 -0.657 11.920 1.00 84.62 181 ARG A N 1
ATOM 1417 C CA . ARG A 1 181 ? 1.160 0.490 11.522 1.00 84.62 181 ARG A CA 1
ATOM 1418 C C . ARG A 1 181 ? 1.874 0.269 10.193 1.00 84.62 181 ARG A C 1
ATOM 1420 O O . ARG A 1 181 ? 2.731 -0.610 10.098 1.00 84.62 181 ARG A O 1
ATOM 1427 N N . GLY A 1 182 ? 1.612 1.131 9.214 1.00 75.06 182 GLY A N 1
ATOM 1428 C CA . GLY A 1 182 ? 2.447 1.283 8.022 1.00 75.06 182 GLY A CA 1
ATOM 1429 C C . GLY A 1 182 ? 3.830 1.866 8.338 1.00 75.06 182 GLY A C 1
ATOM 1430 O O . GLY A 1 182 ? 4.089 2.392 9.421 1.00 75.06 182 GLY A O 1
ATOM 1431 N N . SER A 1 183 ? 4.774 1.778 7.398 1.00 67.19 183 SER A N 1
ATOM 1432 C CA . SER A 1 183 ? 6.027 2.528 7.537 1.00 67.19 183 SER A CA 1
ATOM 1433 C C . SER A 1 183 ? 5.795 3.978 7.095 1.00 67.19 183 SER A C 1
ATOM 1435 O O . SER A 1 183 ? 5.461 4.190 5.933 1.00 67.19 183 SER A O 1
ATOM 1437 N N . PRO A 1 184 ? 6.037 4.996 7.942 1.00 56.94 184 PRO A N 1
ATOM 1438 C CA . PRO A 1 184 ? 5.859 6.404 7.560 1.00 56.94 184 PRO A CA 1
ATOM 1439 C C . PRO A 1 184 ? 6.928 6.928 6.572 1.00 56.94 184 PRO A C 1
ATOM 1441 O O . PRO A 1 184 ? 7.035 8.129 6.317 1.00 56.94 184 PRO A O 1
ATOM 1444 N N . CYS A 1 185 ? 7.799 6.064 6.043 1.00 52.81 185 CYS A N 1
ATOM 1445 C CA . CYS A 1 185 ? 9.045 6.475 5.402 1.00 52.81 185 CYS A CA 1
ATOM 1446 C C . CYS A 1 185 ? 8.929 6.698 3.888 1.00 52.81 185 CYS A C 1
ATOM 1448 O O . CYS A 1 185 ? 9.250 5.817 3.099 1.00 52.81 185 CYS A O 1
ATOM 1450 N N . ASN A 1 186 ? 8.655 7.943 3.485 1.00 48.22 186 ASN A N 1
ATOM 1451 C CA . ASN A 1 186 ? 8.914 8.419 2.116 1.00 48.22 186 ASN A CA 1
ATOM 1452 C C . ASN A 1 186 ? 10.419 8.515 1.762 1.00 48.22 186 ASN A C 1
ATOM 1454 O O . ASN A 1 186 ? 10.747 8.669 0.589 1.00 48.22 186 ASN A O 1
ATOM 1458 N N . ASN A 1 187 ? 11.340 8.453 2.737 1.00 35.94 187 ASN A N 1
ATOM 1459 C CA . ASN A 1 187 ? 12.761 8.776 2.520 1.00 35.94 187 ASN A CA 1
ATOM 1460 C C . ASN A 1 187 ? 13.723 7.573 2.563 1.00 35.94 187 ASN A C 1
ATOM 1462 O O . ASN A 1 187 ? 14.925 7.742 2.391 1.00 35.94 187 ASN A O 1
ATOM 1466 N N . LEU A 1 188 ? 13.219 6.347 2.752 1.00 31.00 188 LEU A N 1
ATOM 1467 C CA . LEU A 1 188 ? 14.056 5.139 2.729 1.00 31.00 188 LEU A CA 1
ATOM 1468 C C . LEU A 1 188 ? 14.080 4.434 1.362 1.00 31.00 188 LEU A C 1
ATOM 1470 O O . LEU A 1 188 ? 14.779 3.430 1.210 1.00 31.00 188 LEU A O 1
ATOM 1474 N N . THR A 1 189 ? 13.357 4.923 0.352 1.00 35.34 189 THR A N 1
ATOM 1475 C CA . THR A 1 189 ? 13.570 4.467 -1.027 1.00 35.34 189 THR A CA 1
ATOM 1476 C C . THR A 1 189 ? 14.905 5.035 -1.506 1.00 35.34 189 THR A C 1
ATOM 1478 O O . THR A 1 189 ? 15.049 6.253 -1.610 1.00 35.34 189 THR A O 1
ATOM 1481 N N . GLY A 1 190 ? 15.886 4.170 -1.789 1.00 36.38 190 GLY A N 1
ATOM 1482 C CA . GLY A 1 190 ? 17.296 4.491 -2.085 1.00 36.38 190 GLY A CA 1
ATOM 1483 C C . GLY A 1 190 ? 17.590 5.347 -3.332 1.00 36.38 190 GLY A C 1
ATOM 1484 O O . GLY A 1 190 ? 18.678 5.247 -3.901 1.00 36.38 190 GLY A O 1
ATOM 1485 N N . SER A 1 191 ? 16.642 6.179 -3.768 1.00 33.22 191 SER A N 1
ATOM 1486 C CA . SER A 1 191 ? 16.794 7.177 -4.830 1.00 33.22 191 SER A CA 1
ATOM 1487 C C . SER A 1 191 ? 17.033 8.605 -4.312 1.00 33.22 191 SER A C 1
ATOM 1489 O O . SER A 1 191 ? 17.542 9.415 -5.079 1.00 33.22 191 SER A O 1
ATOM 1491 N N . ASN A 1 192 ? 16.778 8.908 -3.030 1.00 30.86 192 ASN A N 1
ATOM 1492 C CA . ASN A 1 192 ? 17.205 10.165 -2.393 1.00 30.86 192 ASN A CA 1
ATOM 1493 C C . ASN A 1 192 ? 18.529 9.956 -1.641 1.00 30.86 192 ASN A C 1
ATOM 1495 O O . ASN A 1 192 ? 18.564 9.811 -0.425 1.00 30.86 192 ASN A O 1
ATOM 1499 N N . ARG A 1 193 ? 19.652 9.927 -2.369 1.00 38.00 193 ARG A N 1
ATOM 1500 C CA . ARG A 1 193 ? 21.005 9.815 -1.781 1.00 38.00 193 ARG A CA 1
ATOM 1501 C C . ARG A 1 193 ? 21.537 11.118 -1.153 1.00 38.00 193 ARG A C 1
ATOM 1503 O O . ARG A 1 193 ? 22.717 11.161 -0.826 1.00 38.00 193 ARG A O 1
ATOM 1510 N N . TYR A 1 194 ? 20.714 12.158 -0.996 1.00 34.97 194 TYR A N 1
ATOM 1511 C CA . TYR A 1 194 ? 21.199 13.504 -0.658 1.00 34.97 194 TYR A CA 1
ATOM 1512 C C .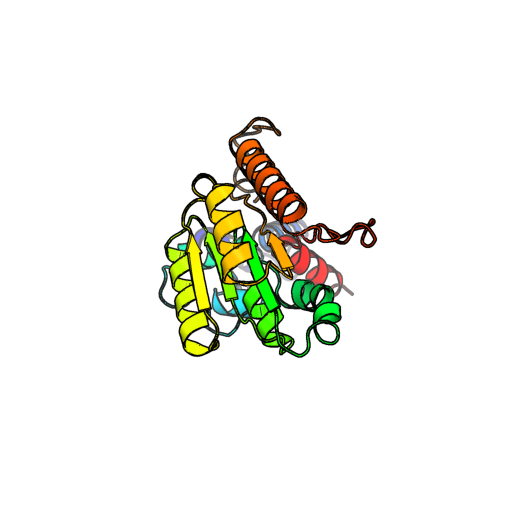 TYR A 1 194 ? 20.937 14.005 0.765 1.00 34.97 194 TYR A C 1
ATOM 1514 O O . TYR A 1 194 ? 21.537 15.004 1.132 1.00 34.97 194 TYR A O 1
ATOM 1522 N N . HIS A 1 195 ? 20.163 13.310 1.601 1.00 32.62 195 HIS A N 1
ATOM 1523 C CA . HIS A 1 195 ? 20.082 13.663 3.023 1.00 32.62 195 HIS A CA 1
ATOM 1524 C C . HIS A 1 195 ? 20.212 12.417 3.891 1.00 32.62 195 HIS A C 1
ATOM 1526 O O . HIS A 1 195 ? 19.276 11.633 4.040 1.00 32.62 195 HIS A O 1
ATOM 1532 N N . ARG A 1 196 ? 21.417 12.228 4.440 1.00 35.34 196 ARG A N 1
ATOM 1533 C CA . ARG A 1 196 ? 21.659 11.366 5.597 1.00 35.34 196 ARG A CA 1
ATOM 1534 C C . ARG A 1 196 ? 21.267 12.135 6.854 1.00 35.34 196 ARG A C 1
ATOM 1536 O O . ARG A 1 196 ? 22.129 12.456 7.661 1.00 35.34 196 ARG A O 1
ATOM 1543 N N . ASP A 1 197 ? 19.983 12.402 7.017 1.00 35.72 197 ASP A N 1
ATOM 1544 C CA . ASP A 1 197 ? 19.509 12.707 8.358 1.00 35.72 197 ASP A CA 1
ATOM 1545 C C . ASP A 1 197 ? 19.221 11.351 8.987 1.00 35.72 197 ASP A C 1
ATOM 1547 O O . ASP A 1 197 ? 18.361 10.598 8.522 1.00 35.72 197 ASP A O 1
ATOM 1551 N N . GLY A 1 198 ? 20.050 10.981 9.963 1.00 38.12 198 GLY A N 1
ATOM 1552 C CA . GLY A 1 198 ? 19.847 9.794 10.782 1.00 38.12 198 GLY A CA 1
ATOM 1553 C C . GLY A 1 198 ? 18.533 9.864 11.570 1.00 38.12 198 GLY A C 1
ATOM 1554 O O . GLY A 1 198 ? 17.611 10.613 11.248 1.00 38.12 198 GLY A O 1
ATOM 1555 N N . LEU A 1 199 ? 18.454 9.091 12.652 1.00 35.78 199 LEU A N 1
ATOM 1556 C CA . LEU A 1 199 ? 17.312 9.005 13.581 1.00 35.78 199 LEU A CA 1
ATOM 1557 C C . LEU A 1 199 ? 16.937 10.332 14.296 1.00 35.78 199 LEU A C 1
ATOM 1559 O O . LEU A 1 199 ? 16.177 10.305 15.256 1.00 35.78 199 LEU A O 1
ATOM 1563 N N . GLU A 1 200 ? 17.417 11.484 13.828 1.00 37.75 200 GLU A N 1
ATOM 1564 C CA . GLU A 1 200 ? 17.152 12.828 14.363 1.00 37.75 200 GLU A CA 1
ATOM 1565 C C . GLU A 1 200 ? 16.235 13.689 13.467 1.00 37.75 200 GLU A C 1
ATOM 1567 O O . GLU A 1 200 ? 15.823 14.771 13.871 1.00 37.75 200 GLU A O 1
ATOM 1572 N N . GLY A 1 201 ? 15.862 13.234 12.263 1.00 47.50 201 GLY A N 1
ATOM 1573 C CA . GLY A 1 201 ? 14.934 13.968 11.383 1.00 47.50 201 GLY A CA 1
ATOM 1574 C C . GLY A 1 201 ? 13.451 13.736 11.710 1.00 47.50 201 GLY A C 1
ATOM 1575 O O . GLY A 1 201 ? 13.125 12.817 12.447 1.00 47.50 201 GLY A O 1
ATOM 1576 N N . LYS A 1 202 ? 12.524 14.480 11.074 1.00 47.94 202 LYS A N 1
ATOM 1577 C CA . LYS A 1 202 ? 11.036 14.395 11.208 1.00 47.94 202 LYS A CA 1
ATOM 1578 C C . LYS A 1 202 ? 10.426 12.974 11.268 1.00 47.94 202 LYS A C 1
ATOM 1580 O O . LYS A 1 202 ? 9.295 12.805 11.713 1.00 47.94 202 LYS A O 1
ATOM 1585 N N . HIS A 1 203 ? 11.152 11.952 10.819 1.00 50.72 203 HIS A N 1
ATOM 1586 C CA . HIS A 1 203 ? 10.790 10.542 10.959 1.00 50.72 203 HIS A CA 1
ATOM 1587 C C . HIS A 1 203 ? 10.849 10.008 12.404 1.00 50.72 203 HIS A C 1
ATOM 1589 O O . HIS A 1 203 ? 10.095 9.090 12.719 1.00 50.72 203 HIS A O 1
ATOM 1595 N N . SER A 1 204 ? 11.690 10.568 13.281 1.00 55.47 204 SER A N 1
ATOM 1596 C CA . SER A 1 204 ? 11.747 10.218 14.706 1.00 55.47 204 SER A CA 1
ATOM 1597 C C . SER A 1 204 ? 10.494 10.677 15.447 1.00 55.47 204 SER A C 1
ATOM 1599 O O . SER A 1 204 ? 9.938 9.907 16.223 1.00 55.47 204 SER A O 1
ATOM 1601 N N . ALA A 1 205 ? 9.972 11.863 15.120 1.00 61.50 205 ALA A N 1
ATOM 1602 C CA . ALA A 1 205 ? 8.721 12.376 15.679 1.00 61.50 205 ALA A CA 1
ATOM 1603 C C . ALA A 1 205 ? 7.530 11.446 15.382 1.00 61.50 205 ALA A C 1
ATOM 1605 O O . ALA A 1 205 ? 6.825 11.042 16.299 1.00 61.50 205 ALA A O 1
ATOM 1606 N N . LEU A 1 206 ? 7.379 10.987 14.132 1.00 68.88 206 LEU A N 1
ATOM 1607 C CA . LEU A 1 206 ? 6.306 10.052 13.748 1.00 68.88 206 LEU A CA 1
ATOM 1608 C C . LEU A 1 206 ? 6.429 8.680 14.432 1.00 68.88 206 LEU A C 1
ATOM 1610 O O . LEU A 1 206 ? 5.430 8.001 14.673 1.00 68.88 206 LEU A O 1
ATOM 1614 N N . PHE A 1 207 ? 7.658 8.250 14.727 1.00 68.69 207 PHE A N 1
ATOM 1615 C CA . PHE A 1 207 ? 7.901 7.037 15.503 1.00 68.69 207 PHE A CA 1
ATOM 1616 C C . PHE A 1 207 ? 7.495 7.233 16.968 1.00 68.69 207 PHE A C 1
ATOM 1618 O O . PHE A 1 207 ? 6.847 6.352 17.525 1.00 68.69 207 PHE A O 1
ATOM 1625 N N . LEU A 1 208 ? 7.807 8.385 17.569 1.00 71.56 208 LEU A N 1
ATOM 1626 C CA . LEU A 1 208 ? 7.388 8.730 18.930 1.00 71.56 208 LEU A CA 1
ATOM 1627 C C . LEU A 1 208 ? 5.863 8.842 19.049 1.00 71.56 208 LEU A C 1
ATOM 1629 O O . LEU A 1 208 ? 5.298 8.279 19.984 1.00 71.56 208 LEU A O 1
ATOM 1633 N N . ASP A 1 209 ? 5.191 9.465 18.077 1.00 78.44 209 ASP A N 1
ATOM 1634 C CA . ASP A 1 209 ? 3.725 9.544 18.034 1.00 78.44 209 ASP A CA 1
ATOM 1635 C C . ASP A 1 209 ? 3.076 8.160 18.016 1.00 78.44 209 ASP A C 1
ATOM 1637 O O . ASP A 1 209 ? 2.104 7.913 18.726 1.00 78.44 209 ASP A O 1
ATOM 1641 N N . TYR A 1 210 ? 3.650 7.215 17.268 1.00 77.94 210 TYR A N 1
ATOM 1642 C CA . TYR A 1 210 ? 3.174 5.836 17.284 1.00 77.94 210 TYR A CA 1
ATOM 1643 C C . TYR A 1 210 ? 3.249 5.205 18.683 1.00 77.94 210 TYR A C 1
ATOM 1645 O O . TYR A 1 210 ? 2.280 4.590 19.124 1.00 77.94 210 TYR A O 1
ATOM 1653 N N . PHE A 1 211 ? 4.378 5.341 19.390 1.00 77.69 211 PHE A N 1
ATOM 1654 C CA . PHE A 1 211 ? 4.509 4.775 20.739 1.00 77.69 211 PHE A CA 1
ATOM 1655 C C . PHE A 1 211 ? 3.632 5.487 21.760 1.00 77.69 211 PHE A C 1
ATOM 1657 O O . PHE A 1 211 ? 3.115 4.821 22.652 1.00 77.69 211 PHE A O 1
ATOM 1664 N N . ARG A 1 212 ? 3.426 6.799 21.610 1.00 85.38 212 ARG A N 1
ATOM 1665 C CA . ARG A 1 212 ? 2.477 7.561 22.425 1.00 85.38 212 ARG A CA 1
ATOM 1666 C C . ARG A 1 212 ? 1.066 6.996 22.274 1.00 85.38 212 ARG A C 1
ATOM 1668 O O . ARG A 1 212 ? 0.457 6.621 23.270 1.00 85.38 212 ARG A O 1
ATOM 1675 N N . ILE A 1 213 ? 0.594 6.843 21.035 1.00 82.31 213 ILE A N 1
ATOM 1676 C CA . ILE A 1 213 ? -0.740 6.300 20.736 1.00 82.31 213 ILE A CA 1
ATOM 1677 C C . ILE A 1 213 ? -0.870 4.858 21.237 1.00 82.31 213 ILE A C 1
ATOM 1679 O O . ILE A 1 213 ? -1.856 4.514 21.884 1.00 82.31 213 ILE A O 1
ATOM 1683 N N . LEU A 1 214 ? 0.134 4.012 20.991 1.00 81.31 214 LEU A N 1
ATOM 1684 C CA . LEU A 1 214 ? 0.126 2.629 21.471 1.00 81.31 214 LEU A CA 1
ATOM 1685 C C . LEU A 1 214 ? 0.117 2.560 23.007 1.00 81.31 214 LEU A C 1
ATOM 1687 O O . LEU A 1 214 ? -0.567 1.717 23.583 1.00 81.31 214 LEU A O 1
ATOM 1691 N N . GLY A 1 215 ? 0.856 3.453 23.669 1.00 76.44 215 GLY A N 1
ATOM 1692 C CA . GLY A 1 215 ? 0.842 3.614 25.119 1.00 76.44 215 GLY A CA 1
ATOM 1693 C C . GLY A 1 215 ? -0.549 3.975 25.634 1.00 76.44 215 GLY A C 1
ATOM 1694 O O . GLY A 1 215 ? -1.059 3.282 26.510 1.00 76.44 215 GLY A O 1
ATOM 1695 N N . ALA A 1 216 ? -1.191 4.984 25.041 1.00 74.00 216 ALA A N 1
ATOM 1696 C CA . ALA A 1 216 ? -2.541 5.410 25.408 1.00 74.00 216 ALA A CA 1
ATOM 1697 C C . ALA A 1 216 ? -3.575 4.281 25.243 1.00 74.00 216 ALA A C 1
ATOM 1699 O O . ALA A 1 216 ? -4.343 4.010 26.164 1.00 74.00 216 ALA A O 1
ATOM 1700 N N . VAL A 1 217 ? -3.542 3.548 24.122 1.00 76.62 217 VAL A N 1
ATOM 1701 C CA . VAL A 1 217 ? -4.442 2.402 23.893 1.00 76.62 217 VAL A CA 1
ATOM 1702 C C . VAL A 1 217 ? -4.275 1.325 24.973 1.00 76.62 217 VAL A C 1
ATOM 1704 O O . VAL A 1 217 ? -5.271 0.805 25.479 1.00 76.62 217 VAL A O 1
ATOM 1707 N N . ASN A 1 218 ? -3.034 1.014 25.362 1.00 71.44 218 ASN A N 1
ATOM 1708 C CA . ASN A 1 218 ? -2.745 -0.013 26.367 1.00 71.44 218 ASN A CA 1
ATOM 1709 C C . ASN A 1 218 ? -3.141 0.406 27.787 1.00 71.44 218 ASN A C 1
ATOM 1711 O O . ASN A 1 218 ? -3.633 -0.425 28.548 1.00 71.44 218 ASN A O 1
ATOM 1715 N N . VAL A 1 219 ? -2.923 1.675 28.143 1.00 58.53 219 VAL A N 1
ATOM 1716 C CA . VAL A 1 219 ? -3.265 2.215 29.467 1.00 58.53 219 VAL A CA 1
ATOM 1717 C C . VAL A 1 219 ? -4.776 2.209 29.679 1.00 58.53 219 VAL A C 1
ATOM 1719 O O . VAL A 1 219 ? -5.240 1.766 30.725 1.00 58.53 219 VAL A O 1
ATOM 1722 N N . VAL A 1 220 ? -5.544 2.651 28.681 1.00 57.28 220 VAL A N 1
ATOM 1723 C CA . VAL A 1 220 ? -7.003 2.789 28.801 1.00 57.28 220 VAL A CA 1
ATOM 1724 C C . VAL A 1 220 ? -7.712 1.436 28.705 1.00 57.28 220 VAL A C 1
ATOM 1726 O O . VAL A 1 220 ? -8.677 1.192 29.421 1.00 57.28 220 VAL A O 1
ATOM 1729 N N . SER A 1 221 ? -7.225 0.518 27.864 1.00 55.28 221 SER A N 1
ATOM 1730 C CA . SER A 1 221 ? -7.939 -0.741 27.607 1.00 55.28 221 SER A CA 1
ATOM 1731 C C . SER A 1 221 ? -7.680 -1.838 28.653 1.00 55.28 221 SER A C 1
ATOM 1733 O O . SER A 1 221 ? -8.271 -2.910 28.546 1.00 55.28 221 SER A O 1
ATOM 1735 N N . GLY A 1 222 ? -6.748 -1.652 29.606 1.00 41.38 222 GLY A N 1
ATOM 1736 C CA . GLY A 1 222 ? -6.286 -2.728 30.506 1.00 41.38 222 GLY A CA 1
ATOM 1737 C C . GLY A 1 222 ? -5.814 -3.990 29.760 1.00 41.38 222 GLY A C 1
ATOM 1738 O O . GLY A 1 222 ? -5.739 -5.082 30.324 1.00 41.38 222 GLY A O 1
ATOM 1739 N N . CYS A 1 223 ? -5.555 -3.855 28.459 1.00 33.94 223 CYS A N 1
ATOM 1740 C CA . CYS A 1 223 ? -5.484 -4.956 27.523 1.00 33.94 223 CYS A CA 1
ATOM 1741 C C . CYS A 1 223 ? -4.027 -5.378 27.404 1.00 33.94 223 CYS A C 1
ATOM 1743 O O . CYS A 1 223 ? -3.139 -4.539 27.227 1.00 33.94 223 CYS A O 1
ATOM 1745 N N . LEU A 1 224 ? -3.775 -6.687 27.488 1.00 32.88 224 LEU A N 1
ATOM 1746 C CA . LEU A 1 224 ? -2.525 -7.269 27.027 1.00 32.88 224 LEU A CA 1
ATOM 1747 C C . LEU A 1 224 ? -2.328 -6.829 25.567 1.00 32.88 224 LEU A C 1
ATOM 1749 O O . LEU A 1 224 ? -2.771 -7.508 24.642 1.00 32.88 224 LEU A O 1
ATOM 1753 N N . ALA A 1 225 ? -1.566 -5.754 25.342 1.00 35.38 225 ALA A N 1
ATOM 1754 C CA . ALA A 1 225 ? -0.695 -5.704 24.182 1.00 35.38 225 ALA A CA 1
ATOM 1755 C C . ALA A 1 225 ? -0.047 -7.079 24.129 1.00 35.38 225 ALA A C 1
ATOM 1757 O O . ALA A 1 225 ? 0.522 -7.499 25.142 1.00 35.38 225 ALA A O 1
ATOM 1758 N N . SER A 1 226 ? -0.213 -7.804 23.025 1.00 33.66 226 SER A N 1
ATOM 1759 C CA . SER A 1 226 ? 0.374 -9.123 22.821 1.00 33.66 226 SER A CA 1
ATOM 1760 C C . SER A 1 226 ? 1.881 -9.058 23.092 1.00 33.66 226 SER A C 1
ATOM 1762 O O . SER A 1 226 ? 2.713 -8.819 22.226 1.00 33.66 226 SER A O 1
ATOM 1764 N N . THR A 1 227 ? 2.235 -9.246 24.357 1.00 29.77 227 THR A N 1
ATOM 1765 C CA . THR A 1 227 ? 3.584 -9.236 24.917 1.00 29.77 227 THR A CA 1
ATOM 1766 C C . THR A 1 227 ? 4.116 -10.666 24.976 1.00 29.77 227 THR A C 1
ATOM 1768 O O . THR A 1 227 ? 5.232 -10.897 25.441 1.00 29.77 227 THR A O 1
ATOM 1771 N N . ARG A 1 228 ? 3.357 -11.624 24.416 1.00 25.41 228 ARG A N 1
ATOM 1772 C CA . ARG A 1 228 ? 3.792 -12.986 24.092 1.00 25.41 228 ARG A CA 1
ATOM 1773 C C . ARG A 1 228 ? 4.134 -13.206 22.614 1.00 25.41 228 ARG A C 1
ATOM 1775 O O . ARG A 1 228 ? 4.851 -14.160 22.339 1.00 25.41 228 ARG A O 1
ATOM 1782 N N . ALA A 1 229 ? 3.811 -12.287 21.698 1.00 30.33 229 ALA A N 1
ATOM 1783 C CA . ALA A 1 229 ? 4.447 -12.219 20.372 1.00 30.33 229 ALA A CA 1
ATOM 1784 C C . ALA A 1 229 ? 5.834 -11.535 20.452 1.00 30.33 229 ALA A C 1
ATOM 1786 O O . ALA A 1 229 ? 6.175 -10.641 19.682 1.00 30.33 229 ALA A O 1
ATOM 1787 N N . LYS A 1 230 ? 6.644 -11.923 21.447 1.00 31.81 230 LYS A N 1
ATOM 1788 C CA . LYS A 1 230 ? 7.894 -11.252 21.845 1.00 31.81 230 LYS A CA 1
ATOM 1789 C C . L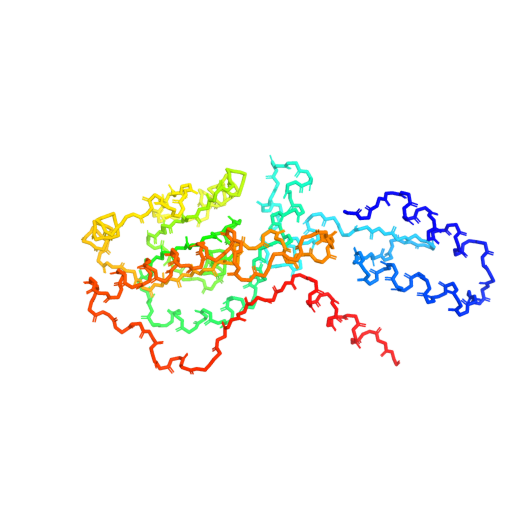YS A 1 230 ? 9.110 -11.570 20.957 1.00 31.81 230 LYS A C 1
ATOM 1791 O O . LYS A 1 230 ? 10.238 -11.334 21.382 1.00 31.81 230 LYS A O 1
ATOM 1796 N N . ARG A 1 231 ? 8.934 -12.062 19.727 1.00 25.14 231 ARG A N 1
ATOM 1797 C CA . ARG A 1 231 ? 10.021 -12.185 18.736 1.00 25.14 231 ARG A CA 1
ATOM 1798 C C . ARG A 1 231 ? 9.480 -12.064 17.320 1.00 25.14 231 ARG A C 1
ATOM 1800 O O . ARG A 1 231 ? 8.800 -12.982 16.889 1.00 25.14 231 ARG A O 1
ATOM 1807 N N . GLN A 1 232 ? 9.890 -10.993 16.629 1.00 30.11 232 GLN A N 1
ATOM 1808 C CA . GLN A 1 232 ? 9.620 -10.701 15.214 1.00 30.11 232 GLN A CA 1
ATOM 1809 C C . GLN A 1 232 ? 8.102 -10.614 14.909 1.00 30.11 232 GLN A C 1
ATOM 1811 O O . GLN A 1 232 ? 7.307 -11.448 15.294 1.00 30.11 232 GLN A O 1
ATOM 1816 N N . THR A 1 233 ? 7.588 -9.577 14.261 1.00 30.27 233 THR A N 1
ATOM 1817 C CA . THR A 1 233 ? 7.906 -9.338 12.863 1.00 30.27 233 THR A CA 1
ATOM 1818 C C . THR A 1 233 ? 7.616 -7.878 12.502 1.00 30.27 233 THR A C 1
ATOM 1820 O O . THR A 1 233 ? 6.484 -7.484 12.237 1.00 30.27 233 THR A O 1
ATOM 1823 N N . LEU A 1 234 ? 8.669 -7.058 12.448 1.00 34.38 234 LEU A N 1
ATOM 1824 C CA . LEU A 1 234 ? 8.676 -5.838 11.642 1.00 34.38 234 LEU A CA 1
ATOM 1825 C C . LEU A 1 234 ? 8.685 -6.273 10.172 1.00 34.38 234 LEU A C 1
ATOM 1827 O O . LEU A 1 234 ? 9.743 -6.443 9.571 1.00 34.38 234 LEU A O 1
ATOM 1831 N N . LEU A 1 235 ? 7.511 -6.502 9.591 1.00 36.09 235 LEU A N 1
ATOM 1832 C CA . LEU A 1 235 ? 7.393 -6.783 8.165 1.00 36.09 235 LEU A CA 1
ATOM 1833 C C . LEU A 1 235 ? 7.304 -5.477 7.386 1.00 36.09 235 LEU A C 1
ATOM 1835 O O . LEU A 1 235 ? 6.237 -5.007 7.009 1.00 36.09 235 LEU A O 1
ATOM 1839 N N . SER A 1 236 ? 8.468 -4.887 7.129 1.00 35.09 236 SER A N 1
ATOM 1840 C CA . SER A 1 236 ? 8.639 -4.037 5.955 1.00 35.09 236 SER A CA 1
ATOM 1841 C C . SER A 1 236 ? 9.156 -4.929 4.827 1.00 35.09 236 SER A C 1
ATOM 1843 O O . SER A 1 236 ? 10.342 -4.911 4.527 1.00 35.09 236 SER A O 1
ATOM 1845 N N . LEU A 1 237 ? 8.291 -5.753 4.224 1.00 35.53 237 LEU A N 1
ATOM 1846 C CA . LEU A 1 237 ? 8.593 -6.276 2.889 1.00 35.53 237 LEU A CA 1
ATOM 1847 C C . LEU A 1 237 ? 8.254 -5.162 1.911 1.00 35.53 237 LEU A C 1
ATOM 1849 O O . LEU A 1 237 ? 7.087 -4.889 1.638 1.00 35.53 237 LEU A O 1
ATOM 1853 N N . ARG A 1 238 ? 9.282 -4.458 1.439 1.00 38.59 238 ARG A N 1
ATOM 1854 C CA . ARG A 1 238 ? 9.115 -3.499 0.351 1.00 38.59 238 ARG A CA 1
ATOM 1855 C C . ARG A 1 238 ? 8.991 -4.265 -0.954 1.00 38.59 238 ARG A C 1
ATOM 1857 O O . ARG A 1 238 ? 9.651 -5.284 -1.144 1.00 38.59 238 ARG A O 1
ATOM 1864 N N . VAL A 1 239 ? 8.227 -3.718 -1.895 1.00 35.91 239 VAL A N 1
ATOM 1865 C CA . VAL A 1 239 ? 8.130 -4.195 -3.291 1.00 35.91 239 VAL A CA 1
ATOM 1866 C C . VAL A 1 239 ? 9.508 -4.487 -3.897 1.00 35.91 239 VAL A C 1
ATOM 1868 O O . VAL A 1 239 ? 9.680 -5.445 -4.648 1.00 35.91 239 VAL A O 1
ATOM 1871 N N . THR A 1 240 ? 10.515 -3.680 -3.545 1.00 34.44 240 THR A N 1
ATOM 1872 C CA . THR A 1 240 ? 11.894 -3.857 -4.017 1.00 34.44 240 THR A CA 1
ATOM 1873 C C . THR A 1 240 ? 12.527 -5.168 -3.568 1.00 34.44 240 THR A C 1
ATOM 1875 O O . THR A 1 240 ? 13.341 -5.720 -4.303 1.00 34.44 240 THR A O 1
ATOM 1878 N N . ASP A 1 241 ? 12.146 -5.685 -2.404 1.00 33.94 241 ASP A N 1
ATOM 1879 C CA . ASP A 1 241 ? 12.790 -6.846 -1.793 1.00 33.94 241 ASP A CA 1
ATOM 1880 C C . ASP A 1 241 ? 12.165 -8.153 -2.308 1.00 33.94 241 ASP A C 1
ATOM 1882 O O . ASP A 1 241 ? 12.873 -9.134 -2.535 1.00 33.94 241 ASP A O 1
ATOM 1886 N N . LEU A 1 242 ? 10.859 -8.148 -2.601 1.00 36.41 242 LEU A N 1
ATOM 1887 C CA . LEU A 1 242 ? 10.144 -9.298 -3.173 1.00 36.41 242 LEU A CA 1
ATOM 1888 C C . LEU A 1 242 ? 10.440 -9.517 -4.660 1.00 36.41 242 LEU A C 1
ATOM 1890 O O . LEU A 1 242 ? 10.600 -10.660 -5.101 1.00 36.41 242 LEU A O 1
ATOM 1894 N N . LEU A 1 243 ? 10.607 -8.437 -5.432 1.00 36.91 243 LEU A N 1
ATOM 1895 C CA . LEU A 1 243 ? 11.054 -8.562 -6.822 1.00 36.91 243 LEU A CA 1
ATOM 1896 C C . LEU A 1 243 ? 12.488 -9.105 -6.884 1.00 36.91 243 LEU A C 1
ATOM 1898 O O . LEU A 1 243 ? 12.778 -9.980 -7.694 1.00 36.91 243 LEU A O 1
ATOM 1902 N N . GLN A 1 244 ? 13.373 -8.699 -5.969 1.00 33.38 244 GLN A N 1
ATOM 1903 C CA . GLN A 1 244 ? 14.735 -9.241 -5.907 1.00 33.38 244 GLN A CA 1
ATOM 1904 C C . GLN A 1 244 ? 14.802 -10.735 -5.559 1.00 33.38 244 GLN A C 1
ATOM 1906 O O . GLN A 1 244 ? 15.724 -11.410 -6.021 1.00 33.38 244 GLN A O 1
ATOM 1911 N N . GLN A 1 245 ? 13.862 -11.258 -4.766 1.00 30.34 245 GLN A N 1
ATOM 1912 C CA . GLN A 1 245 ? 13.810 -12.688 -4.440 1.00 30.34 245 GLN A CA 1
ATOM 1913 C C . GLN A 1 245 ? 13.280 -13.525 -5.610 1.00 30.34 245 GLN A C 1
ATOM 1915 O O . GLN A 1 245 ? 13.861 -14.563 -5.918 1.00 30.34 245 GLN A O 1
ATOM 1920 N N . SER A 1 246 ? 12.271 -13.029 -6.330 1.00 28.78 246 SER A N 1
ATOM 1921 C CA . SER A 1 246 ? 11.665 -13.741 -7.467 1.00 28.78 246 SER A CA 1
ATOM 1922 C C . SER A 1 246 ? 12.610 -13.883 -8.674 1.00 28.78 246 SER A C 1
ATOM 1924 O O . SER A 1 246 ? 12.522 -14.849 -9.423 1.00 28.78 246 SER A O 1
ATOM 1926 N N . PHE A 1 247 ? 13.574 -12.968 -8.846 1.00 31.27 247 PHE A N 1
ATOM 1927 C CA . PHE A 1 247 ? 14.602 -13.072 -9.897 1.00 31.27 247 PHE A CA 1
ATOM 1928 C C . PHE A 1 247 ? 15.827 -13.922 -9.511 1.00 31.27 247 PHE A C 1
ATOM 1930 O O . PHE A 1 247 ? 16.704 -14.119 -10.350 1.00 31.27 247 PHE A O 1
ATOM 1937 N N . LYS A 1 248 ? 15.932 -14.420 -8.268 1.00 32.41 248 LYS A N 1
ATOM 1938 C CA . LYS A 1 248 ? 16.986 -15.383 -7.886 1.00 32.41 248 LYS A CA 1
ATOM 1939 C C . LYS A 1 248 ? 16.606 -16.831 -8.197 1.00 32.41 248 LYS A C 1
ATOM 1941 O O . LYS A 1 248 ? 17.499 -17.653 -8.345 1.00 32.41 248 LYS A O 1
ATOM 1946 N N . THR A 1 249 ? 15.316 -17.128 -8.321 1.00 30.83 249 THR A N 1
ATOM 1947 C CA . THR A 1 249 ? 14.784 -18.457 -8.668 1.00 30.83 249 THR A CA 1
ATOM 1948 C C . THR A 1 249 ? 14.664 -18.697 -10.175 1.00 30.83 249 THR A C 1
ATOM 1950 O O . THR A 1 249 ? 14.412 -19.823 -10.587 1.00 30.83 249 THR A O 1
ATOM 1953 N N . ILE A 1 250 ? 14.894 -17.673 -11.005 1.00 29.14 250 ILE A N 1
ATOM 1954 C CA . ILE A 1 250 ? 14.958 -17.783 -12.471 1.00 29.14 250 ILE A CA 1
ATOM 1955 C C . ILE A 1 250 ? 16.403 -17.529 -12.911 1.00 29.14 250 ILE A C 1
ATOM 1957 O O . ILE A 1 250 ? 16.733 -16.536 -13.555 1.00 29.14 250 ILE A O 1
ATOM 1961 N N . SER A 1 251 ? 17.296 -18.412 -12.488 1.00 26.30 251 SER A N 1
ATOM 1962 C CA . SER A 1 251 ? 18.602 -18.590 -13.107 1.00 26.30 251 SER A CA 1
ATOM 1963 C C . SER A 1 251 ? 18.914 -20.082 -12.991 1.00 26.30 251 SER A C 1
ATOM 1965 O O . SER A 1 251 ? 18.919 -20.568 -11.859 1.00 26.30 251 SER A O 1
ATOM 1967 N N . PRO A 1 252 ? 19.067 -20.816 -14.107 1.00 34.28 252 PRO A N 1
ATOM 1968 C CA . PRO A 1 252 ? 19.589 -22.177 -14.055 1.00 34.28 252 PRO A CA 1
ATOM 1969 C C . PRO A 1 252 ? 21.019 -22.191 -13.502 1.00 34.28 252 PRO A C 1
ATOM 1971 O O . PRO A 1 252 ? 21.718 -21.152 -13.631 1.00 34.28 252 PRO A O 1
#